Protein AF-A0A7Z9I5J3-F1 (afdb_monomer_lite)

Sequence (283 aa):
FEESPAEKTTTDKDDETIPLIDLFSDNIYVMTPAREIRELPQAATPVDFAYAIHTEVGNRMIGAKTNGNITRLDRSLHSGDTVEILTSPRQEPRKEWLEFVKTRHARNKIKHALHERSREGRRKEGMEKLEREFRNHDLHLNRLIREGRMEHESRQHKNQEFEHILFCIGDGSIRCDEVRRWFVTDSNSASESIALETPKLAKTKRKSRKKNTSLASSGSIILVDGMDNVMTRIARCCSPAKYQAIQGYLTQERVITIHKEKCSFLQKLSPDRFIKVHWERKM

pLDDT: mean 78.09, std 21.51, range [29.67, 96.69]

Structure (mmCIF, N/CA/C/O backbone):
data_AF-A0A7Z9I5J3-F1
#
_entry.id   AF-A0A7Z9I5J3-F1
#
loop_
_atom_site.group_PDB
_atom_site.id
_atom_site.type_symbol
_atom_site.label_atom_id
_atom_site.label_alt_id
_atom_site.label_comp_id
_atom_site.label_asym_id
_atom_site.label_entity_id
_atom_site.label_seq_id
_atom_site.pdbx_PDB_ins_code
_atom_site.Cartn_x
_atom_site.Cartn_y
_atom_site.Cartn_z
_atom_site.occupancy
_atom_site.B_iso_or_equiv
_atom_site.auth_seq_id
_atom_site.auth_comp_id
_atom_site.auth_asym_id
_atom_site.auth_atom_id
_atom_site.pdbx_PDB_model_num
ATOM 1 N N . PHE A 1 1 ? -59.055 33.425 60.577 1.00 40.69 1 PHE A N 1
ATOM 2 C CA . PHE A 1 1 ? -60.143 34.357 60.251 1.00 40.69 1 PHE A CA 1
ATOM 3 C C . PHE A 1 1 ? -59.483 35.651 59.796 1.00 40.69 1 PHE A C 1
ATOM 5 O O . PHE A 1 1 ? -58.722 36.192 60.584 1.00 40.69 1 PHE A O 1
ATOM 12 N N . GLU A 1 2 ? -59.568 36.082 58.539 1.00 37.31 2 GLU A N 1
ATOM 13 C CA . GLU A 1 2 ? -60.296 35.539 57.380 1.00 37.31 2 GLU A CA 1
ATOM 14 C C . GLU A 1 2 ? -59.461 35.660 56.089 1.00 37.31 2 GLU A C 1
ATOM 16 O O . GLU A 1 2 ? -58.627 36.545 55.943 1.00 37.31 2 GLU A O 1
ATOM 21 N N . GLU A 1 3 ? -59.667 34.672 55.220 1.00 37.44 3 GLU A N 1
ATOM 22 C CA . GLU A 1 3 ? -59.806 34.733 53.756 1.00 37.44 3 GLU A CA 1
ATOM 23 C C . GLU A 1 3 ? -59.141 35.873 52.953 1.00 37.44 3 GLU A C 1
ATOM 25 O O . GLU A 1 3 ? -59.518 37.040 53.014 1.00 37.44 3 GLU A O 1
ATOM 30 N N . SER A 1 4 ? -58.230 35.469 52.060 1.00 33.94 4 SER A N 1
ATOM 31 C CA . SER A 1 4 ? -57.743 36.268 50.930 1.00 33.94 4 SER A CA 1
ATOM 32 C C . SER A 1 4 ? -58.572 35.931 49.678 1.00 33.94 4 SER A C 1
ATOM 34 O O . SER A 1 4 ? -58.621 34.752 49.316 1.00 33.94 4 SER A O 1
ATOM 36 N N . PRO A 1 5 ? -59.203 36.902 48.989 1.00 45.47 5 PRO A N 1
ATOM 37 C CA . PRO A 1 5 ? -59.995 36.639 47.790 1.00 45.47 5 PRO A CA 1
ATOM 38 C C . PRO A 1 5 ? -59.120 36.500 46.534 1.00 45.47 5 PRO A C 1
ATOM 40 O O . PRO A 1 5 ? -58.047 37.094 46.429 1.00 45.47 5 PRO A O 1
ATOM 43 N N . ALA A 1 6 ? -59.596 35.713 45.570 1.00 41.47 6 ALA A N 1
ATOM 44 C CA . ALA A 1 6 ? -58.898 35.404 44.325 1.00 41.47 6 ALA A CA 1
ATOM 45 C C . ALA A 1 6 ? -59.404 36.227 43.132 1.00 41.47 6 ALA A C 1
ATOM 47 O O . ALA A 1 6 ? -60.610 36.344 42.960 1.00 41.47 6 ALA A O 1
ATOM 48 N N . GLU A 1 7 ? -58.494 36.641 42.246 1.00 36.25 7 GLU A N 1
ATOM 49 C CA . GLU A 1 7 ? -58.666 36.841 40.793 1.00 36.25 7 GLU A CA 1
ATOM 50 C C . GLU A 1 7 ? -57.251 36.869 40.169 1.00 36.25 7 GLU A C 1
ATOM 52 O O . GLU A 1 7 ? -56.330 37.363 40.807 1.00 36.25 7 GLU A O 1
ATOM 57 N N . LYS A 1 8 ? -56.928 36.424 38.952 1.00 33.19 8 LYS A N 1
ATOM 58 C CA . LYS A 1 8 ? -57.544 35.600 37.899 1.00 33.19 8 LYS A CA 1
ATOM 59 C C . LYS A 1 8 ? -56.442 35.435 36.834 1.00 33.19 8 LYS A C 1
ATOM 61 O O . LYS A 1 8 ? -55.819 36.419 36.461 1.00 33.19 8 LYS A O 1
ATOM 66 N N . THR A 1 9 ? -56.240 34.216 36.340 1.00 36.59 9 THR A N 1
ATOM 67 C CA . THR A 1 9 ? -55.746 33.885 34.982 1.00 36.59 9 THR A CA 1
ATOM 68 C C . THR A 1 9 ? -54.886 34.904 34.204 1.00 36.59 9 THR A C 1
ATOM 70 O O . THR A 1 9 ? -55.430 35.784 33.536 1.00 36.59 9 THR A O 1
ATOM 73 N N . THR A 1 10 ? -53.601 34.588 34.029 1.00 32.94 10 THR A N 1
ATOM 74 C CA . THR A 1 10 ? -53.010 34.527 32.679 1.00 32.94 10 THR A CA 1
ATOM 75 C C . THR A 1 10 ? -52.302 33.190 32.498 1.00 32.94 10 THR A C 1
ATOM 77 O O . THR A 1 10 ? -51.628 32.691 33.395 1.00 32.94 10 THR A O 1
ATOM 80 N N . THR A 1 11 ? -52.524 32.576 31.343 1.00 45.41 11 THR A N 1
ATOM 81 C CA . THR A 1 11 ? -51.790 31.403 30.875 1.00 45.41 11 THR A CA 1
ATOM 82 C C . THR A 1 11 ? -50.380 31.808 30.468 1.00 45.41 11 THR A C 1
ATOM 84 O O . THR A 1 11 ? -50.271 32.601 29.541 1.00 45.41 11 THR A O 1
ATOM 87 N N . ASP A 1 12 ? -49.354 31.179 31.038 1.00 39.16 12 ASP A N 1
ATOM 88 C CA . ASP A 1 12 ? -48.075 30.997 30.345 1.00 39.16 12 ASP A CA 1
ATOM 89 C C . ASP A 1 12 ? -47.749 29.504 30.308 1.00 39.16 12 ASP A C 1
ATOM 91 O O . ASP A 1 12 ? -47.566 28.843 31.331 1.00 39.16 12 ASP A O 1
ATOM 95 N N . LYS A 1 13 ? -47.760 28.964 29.086 1.00 47.78 13 LYS A N 1
ATOM 96 C CA . LYS A 1 13 ? -47.299 27.615 28.753 1.00 47.78 13 LYS A CA 1
ATOM 97 C C . LYS A 1 13 ? -45.882 27.712 28.188 1.00 47.78 13 LYS A C 1
ATOM 99 O O . LYS A 1 13 ? -45.654 27.296 27.059 1.00 47.78 13 LYS A O 1
ATOM 104 N N . ASP A 1 14 ? -44.957 28.216 28.989 1.00 47.19 14 ASP A N 1
ATOM 105 C CA . ASP A 1 14 ? -43.530 28.185 28.670 1.00 47.19 14 ASP A CA 1
ATOM 106 C C . ASP A 1 14 ? -42.797 27.322 29.705 1.00 47.19 14 ASP A C 1
ATOM 108 O O . ASP A 1 14 ? -41.843 27.732 30.364 1.00 47.19 14 ASP A O 1
ATOM 112 N N . ASP A 1 15 ? -43.262 26.072 29.828 1.00 46.66 15 ASP A N 1
ATOM 113 C CA . ASP A 1 15 ? -42.352 24.973 30.146 1.00 46.66 15 ASP A CA 1
ATOM 114 C C . ASP A 1 15 ? -41.436 24.838 28.926 1.00 46.66 15 ASP A C 1
ATOM 116 O O . ASP A 1 15 ? -41.756 24.128 27.968 1.00 46.66 15 ASP A O 1
ATOM 120 N N . GLU A 1 16 ? -40.349 25.620 28.920 1.00 50.72 16 GLU A N 1
ATOM 121 C CA . GLU A 1 16 ? -39.254 25.488 27.966 1.00 50.72 16 GLU A CA 1
ATOM 122 C C . GLU A 1 16 ? -38.629 24.106 28.160 1.00 50.72 16 GLU A C 1
ATOM 124 O O . GLU A 1 16 ? -37.589 23.929 28.799 1.00 50.72 16 GLU A O 1
ATOM 129 N N . THR A 1 17 ? -39.277 23.104 27.563 1.00 53.84 17 THR A N 1
ATOM 130 C CA . THR A 1 17 ? -38.685 21.813 27.270 1.00 53.84 17 THR A CA 1
ATOM 131 C C . THR A 1 17 ? -37.441 22.099 26.453 1.00 53.84 17 THR A C 1
ATOM 133 O O . THR A 1 17 ? -37.533 22.296 25.238 1.00 53.84 17 THR A O 1
ATOM 136 N N . ILE A 1 18 ? -36.294 22.159 27.141 1.00 54.31 18 ILE A N 1
ATOM 137 C CA . ILE A 1 18 ? -34.964 22.244 26.545 1.00 54.31 18 ILE A CA 1
ATOM 138 C C . ILE A 1 18 ? -34.982 21.217 25.420 1.00 54.31 18 ILE A C 1
ATOM 140 O O . ILE A 1 18 ? -35.124 20.024 25.722 1.00 54.31 18 ILE A O 1
ATOM 144 N N . PRO A 1 19 ? -34.939 21.638 24.141 1.00 48.97 19 PRO A N 1
ATOM 145 C CA . PRO A 1 19 ? -35.090 20.694 23.058 1.00 48.97 19 PRO A CA 1
ATOM 146 C C . PRO A 1 19 ? -33.946 19.709 23.210 1.00 48.97 19 PRO A C 1
ATOM 148 O O . PRO A 1 19 ? -32.783 20.119 23.222 1.00 48.97 19 PRO A O 1
ATOM 151 N N . LEU A 1 20 ? -34.285 18.428 23.407 1.00 52.78 20 LEU A N 1
ATOM 152 C CA . LEU A 1 20 ? -33.295 17.367 23.480 1.00 52.78 20 LEU A CA 1
ATOM 153 C C . LEU A 1 20 ? -32.425 17.514 22.237 1.00 52.78 20 LEU A C 1
ATOM 155 O O . LEU A 1 20 ? -32.878 17.266 21.119 1.00 52.78 20 LEU A O 1
ATOM 159 N N . ILE A 1 21 ? -31.175 17.925 22.445 1.00 51.72 21 ILE A N 1
ATOM 160 C CA . ILE A 1 21 ? -30.132 17.921 21.426 1.00 51.72 21 ILE A CA 1
ATOM 161 C C . ILE A 1 21 ? -29.685 16.460 21.275 1.00 51.72 21 ILE A C 1
ATOM 163 O O . ILE A 1 21 ? -28.548 16.073 21.511 1.00 51.72 21 ILE A O 1
ATOM 167 N N . ASP A 1 22 ? -30.639 15.637 20.837 1.00 48.09 22 ASP A N 1
ATOM 168 C CA . ASP A 1 22 ? -30.424 14.362 20.165 1.00 48.09 22 ASP A CA 1
ATOM 169 C C . ASP A 1 22 ? -30.127 14.647 18.681 1.00 48.09 22 ASP A C 1
ATOM 171 O O . ASP A 1 22 ? -30.737 14.128 17.750 1.00 48.09 22 ASP A O 1
ATOM 175 N N . LEU A 1 23 ? -29.194 15.580 18.463 1.00 45.81 23 LEU A N 1
ATOM 176 C CA . LEU A 1 23 ? -28.618 15.893 17.162 1.00 45.81 23 LEU A CA 1
ATOM 177 C C . LEU A 1 23 ? -27.383 15.014 16.971 1.00 45.81 23 LEU A C 1
ATOM 179 O O . LEU A 1 23 ? -26.259 15.507 16.911 1.00 45.81 23 LEU A O 1
ATOM 183 N N . PHE A 1 24 ? -27.636 13.706 16.889 1.00 53.69 24 PHE A N 1
ATOM 184 C CA . PHE A 1 24 ? -26.740 12.695 16.328 1.00 53.69 24 PHE A CA 1
ATOM 185 C C . PHE A 1 24 ? -25.283 12.790 16.802 1.00 53.69 24 PHE A C 1
ATOM 187 O O . PHE A 1 24 ? -24.378 13.152 16.045 1.00 53.69 24 PHE A O 1
ATOM 194 N N . SER A 1 25 ? -25.021 12.361 18.040 1.00 56.22 25 SER A N 1
ATOM 195 C CA . SER A 1 25 ? -23.677 11.913 18.420 1.00 56.22 25 SER A CA 1
ATOM 196 C C . SER A 1 25 ? -23.373 10.558 17.760 1.00 56.22 25 SER A C 1
ATOM 198 O O . SER A 1 25 ? -23.216 9.528 18.411 1.00 56.22 25 SER A O 1
ATOM 200 N N . ASP A 1 26 ? -23.221 10.577 16.431 1.00 79.25 26 ASP A N 1
ATOM 201 C CA . ASP A 1 26 ? -22.814 9.449 15.574 1.00 79.25 26 ASP A CA 1
ATOM 202 C C . ASP A 1 26 ? -21.372 8.967 15.854 1.00 79.25 26 ASP A C 1
ATOM 204 O O . ASP A 1 26 ? -20.796 8.212 15.069 1.00 79.25 26 ASP A O 1
ATOM 208 N N . ASN A 1 27 ? -20.774 9.384 16.972 1.00 89.75 27 ASN A N 1
ATOM 209 C CA . ASN A 1 27 ? -19.419 9.072 17.390 1.00 89.75 27 ASN A CA 1
ATOM 210 C C . ASN A 1 27 ? -19.408 8.339 18.740 1.00 89.75 27 ASN A C 1
ATOM 212 O O . ASN A 1 27 ? -20.133 8.670 19.676 1.00 89.75 27 ASN A O 1
ATOM 216 N N . ILE A 1 28 ? -18.527 7.350 18.848 1.00 93.44 28 ILE A N 1
ATOM 217 C CA . ILE A 1 28 ? -18.197 6.623 20.071 1.00 93.44 28 ILE A CA 1
ATOM 218 C C . ILE A 1 28 ? -16.844 7.097 20.611 1.00 93.44 28 ILE A C 1
ATOM 220 O O . ILE A 1 28 ? -15.915 7.379 19.849 1.00 93.44 28 ILE A O 1
ATOM 224 N N . TYR A 1 29 ? -16.715 7.129 21.935 1.00 94.25 29 TYR A N 1
ATOM 225 C CA . TYR A 1 29 ? -15.480 7.493 22.625 1.00 94.25 29 TYR A CA 1
ATOM 226 C C . TYR A 1 29 ? -14.832 6.233 23.199 1.00 94.25 29 TYR A C 1
ATOM 228 O O . TYR A 1 29 ? -15.369 5.610 24.112 1.00 94.25 29 TYR A O 1
ATOM 236 N N . VAL A 1 30 ? -13.687 5.838 22.645 1.00 95.31 30 VAL A N 1
ATOM 237 C CA . VAL A 1 30 ? -12.978 4.594 22.985 1.00 95.31 30 VAL A CA 1
ATOM 238 C C . VAL A 1 30 ? -11.661 4.938 23.675 1.00 95.31 30 VAL A C 1
ATOM 240 O O . VAL A 1 30 ? -10.943 5.833 23.227 1.00 95.31 30 VAL A O 1
ATOM 243 N N . MET A 1 31 ? -11.318 4.238 24.755 1.00 95.44 31 MET A N 1
ATOM 244 C CA . MET A 1 31 ? -10.103 4.507 25.529 1.00 95.44 31 MET A CA 1
ATOM 245 C C . MET A 1 31 ? -8.941 3.586 25.151 1.00 95.44 31 MET A C 1
ATOM 247 O O . MET A 1 31 ? -9.118 2.388 24.925 1.00 95.44 31 MET A O 1
ATOM 251 N N . THR A 1 32 ? -7.722 4.123 25.154 1.00 95.19 32 THR A N 1
ATOM 252 C CA . THR A 1 32 ? -6.488 3.325 25.156 1.00 95.19 32 THR A CA 1
ATOM 253 C C . THR A 1 32 ? -6.164 2.827 26.577 1.00 95.19 32 THR A C 1
ATOM 255 O O . THR A 1 32 ? -6.636 3.409 27.558 1.00 95.19 32 THR A O 1
ATOM 258 N N . PRO A 1 33 ? -5.287 1.816 26.748 1.00 92.06 33 PRO A N 1
ATOM 259 C CA . PRO A 1 33 ? -4.811 1.401 28.073 1.00 92.06 33 PRO A CA 1
ATOM 260 C C . PRO A 1 33 ? -4.057 2.514 28.825 1.00 92.06 33 PRO A C 1
ATOM 262 O O . PRO A 1 33 ? -3.996 2.500 30.051 1.00 92.06 33 PRO A O 1
ATOM 265 N N . ALA A 1 34 ? -3.526 3.504 28.096 1.00 92.19 34 ALA A N 1
ATOM 266 C CA . ALA A 1 34 ? -2.890 4.704 28.641 1.00 92.19 34 ALA A CA 1
ATOM 267 C C . ALA A 1 34 ? -3.894 5.800 29.066 1.00 92.19 34 ALA A C 1
ATOM 269 O O . ALA A 1 34 ? -3.474 6.887 29.453 1.00 92.19 34 ALA A O 1
ATOM 270 N N . ARG A 1 35 ? -5.209 5.521 29.012 1.00 90.94 35 ARG A N 1
ATOM 271 C CA . ARG A 1 35 ? -6.319 6.451 29.306 1.00 90.94 35 ARG A CA 1
ATOM 272 C C . ARG A 1 35 ? -6.436 7.645 28.347 1.00 90.94 35 ARG A C 1
ATOM 274 O O . ARG A 1 35 ? -7.100 8.625 28.671 1.00 90.94 35 ARG A O 1
ATOM 281 N N . GLU A 1 36 ? -5.863 7.557 27.147 1.00 93.50 36 GLU A N 1
ATOM 282 C CA . GLU A 1 36 ? -6.211 8.491 26.069 1.00 93.50 36 GLU A CA 1
ATOM 283 C C . GLU A 1 36 ? -7.586 8.133 25.500 1.00 93.50 36 GLU A C 1
ATOM 285 O O . GLU A 1 36 ? -7.825 6.975 25.150 1.00 93.50 36 GLU A O 1
ATOM 290 N N . ILE A 1 37 ? -8.462 9.123 25.344 1.00 94.12 37 ILE A N 1
ATOM 291 C CA . ILE A 1 37 ? -9.753 8.966 24.668 1.00 94.12 37 ILE A CA 1
ATOM 292 C C . ILE A 1 37 ? -9.562 9.229 23.169 1.00 94.12 37 ILE A C 1
ATOM 294 O O . ILE A 1 37 ? -8.912 10.199 22.775 1.00 94.12 37 ILE A O 1
ATOM 298 N N . ARG A 1 38 ? -10.140 8.374 22.323 1.00 93.38 38 ARG A N 1
ATOM 299 C CA . ARG A 1 38 ? -10.201 8.544 20.868 1.00 93.38 38 ARG A CA 1
ATOM 300 C C . ARG A 1 38 ? -11.651 8.527 20.407 1.00 93.38 38 ARG A C 1
ATOM 302 O O . ARG A 1 38 ? -12.407 7.618 20.739 1.00 93.38 38 ARG A O 1
ATOM 309 N N . GLU A 1 39 ? -12.008 9.534 19.624 1.00 94.25 39 GLU A N 1
ATOM 310 C CA . GLU A 1 39 ? -13.293 9.623 18.943 1.00 94.25 39 GLU A CA 1
ATOM 311 C C . GLU A 1 39 ? -13.257 8.803 17.645 1.00 94.25 39 GLU A C 1
ATOM 313 O O . GLU A 1 39 ? -12.302 8.880 16.866 1.00 94.25 39 GLU A O 1
ATOM 318 N N . LEU A 1 40 ? -14.292 7.998 17.422 1.00 93.56 40 LEU A N 1
ATOM 319 C CA . LEU A 1 40 ? -14.498 7.189 16.221 1.00 93.56 40 LEU A CA 1
ATOM 320 C C . LEU A 1 40 ? -15.971 7.256 15.814 1.00 93.56 40 LEU A C 1
ATOM 322 O O . LEU A 1 40 ? -16.811 7.405 16.692 1.00 93.56 40 LEU A O 1
ATOM 326 N N . PRO A 1 41 ? -16.327 7.068 14.532 1.00 92.69 41 PRO A N 1
ATOM 327 C CA . PRO A 1 41 ? -17.728 6.952 14.149 1.00 92.69 41 PRO A CA 1
ATOM 328 C C . PRO A 1 41 ? -18.367 5.687 14.739 1.00 92.69 41 PRO A C 1
ATOM 330 O O . PRO A 1 41 ? -17.696 4.682 14.999 1.00 92.69 41 PRO A O 1
ATOM 333 N N . GLN A 1 42 ? -19.685 5.715 14.895 1.00 90.25 42 GLN A N 1
ATOM 334 C CA . GLN A 1 42 ? -20.488 4.595 15.360 1.00 90.25 42 GLN A CA 1
ATOM 335 C C . GLN A 1 42 ? -20.250 3.345 14.493 1.00 90.25 42 GLN A C 1
ATOM 337 O O . GLN A 1 42 ? -19.934 3.413 13.301 1.00 90.25 42 GLN A O 1
ATOM 342 N N . ALA A 1 43 ? -20.358 2.175 15.124 1.00 90.56 43 ALA A N 1
ATOM 343 C CA . ALA A 1 43 ? -20.046 0.866 14.550 1.00 90.56 43 ALA A CA 1
ATOM 344 C C . ALA A 1 43 ? -18.577 0.637 14.117 1.00 90.56 43 ALA A C 1
ATOM 346 O O . ALA A 1 43 ? -18.287 -0.430 13.564 1.00 90.56 43 ALA A O 1
ATOM 347 N N . ALA A 1 44 ? -17.644 1.562 14.393 1.00 94.44 44 ALA A N 1
ATOM 348 C CA . ALA A 1 44 ? -16.213 1.362 14.155 1.00 94.44 44 ALA A CA 1
ATOM 349 C C . ALA A 1 44 ? -15.663 0.101 14.847 1.00 94.44 44 ALA A C 1
ATOM 351 O O . ALA A 1 44 ? -16.131 -0.323 15.903 1.00 94.44 44 ALA A O 1
ATOM 352 N N . THR A 1 45 ? -14.654 -0.503 14.224 1.00 96.19 45 THR A N 1
ATOM 353 C CA . THR A 1 45 ? -14.061 -1.785 14.635 1.00 96.19 45 THR A CA 1
ATOM 354 C C . THR A 1 45 ? -12.721 -1.599 15.365 1.00 96.19 45 THR A C 1
ATOM 356 O O . THR A 1 45 ? -12.101 -0.538 15.248 1.00 96.19 45 THR A O 1
ATOM 359 N N . PRO A 1 46 ? -12.185 -2.623 16.061 1.00 96.38 46 PRO A N 1
ATOM 360 C CA . PRO A 1 46 ? -10.820 -2.598 16.589 1.00 96.38 46 PRO A CA 1
ATOM 361 C C . PRO A 1 46 ? -9.749 -2.244 15.548 1.00 96.38 46 PRO A C 1
ATOM 363 O O . PRO A 1 46 ? -8.739 -1.632 15.893 1.00 96.38 46 PRO A O 1
ATOM 366 N N . VAL A 1 47 ? -9.968 -2.588 14.271 1.00 96.56 47 VAL A N 1
ATOM 367 C CA . VAL A 1 47 ? -9.064 -2.209 13.173 1.00 96.56 47 VAL A CA 1
ATOM 368 C C . VAL A 1 47 ? -9.146 -0.709 12.884 1.00 96.56 47 VAL A C 1
ATOM 370 O O . VAL A 1 47 ? -8.112 -0.063 12.724 1.00 96.56 47 VAL A O 1
ATOM 3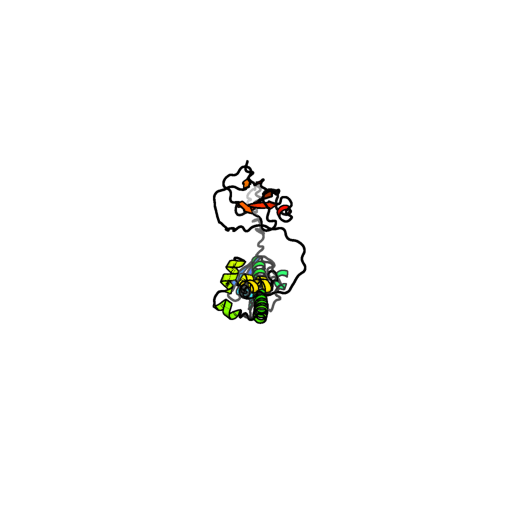73 N N . ASP A 1 48 ? -10.347 -0.125 12.882 1.00 96.12 48 ASP A N 1
ATOM 374 C CA . ASP A 1 48 ? -10.521 1.328 12.762 1.00 96.12 48 ASP A CA 1
ATOM 375 C C . ASP A 1 48 ? -9.795 2.079 13.893 1.00 96.12 48 ASP A C 1
ATOM 377 O O . ASP A 1 48 ? -9.062 3.031 13.623 1.00 96.12 48 ASP A O 1
ATOM 381 N N . PHE A 1 49 ? -9.918 1.603 15.138 1.00 96.12 49 PHE A N 1
ATOM 382 C CA . PHE A 1 49 ? -9.214 2.157 16.302 1.00 96.12 49 PHE A CA 1
ATOM 383 C C . PHE A 1 49 ? -7.686 2.047 16.179 1.00 96.12 49 PHE A C 1
ATOM 385 O O . PHE A 1 49 ? -6.977 3.030 16.397 1.00 96.12 49 PHE A O 1
ATOM 392 N N . ALA A 1 50 ? -7.161 0.894 15.752 1.00 96.69 50 ALA A N 1
ATOM 393 C CA . ALA A 1 50 ? -5.723 0.706 15.553 1.00 96.69 50 ALA A CA 1
ATOM 394 C C . ALA A 1 50 ? -5.138 1.690 14.520 1.00 96.69 50 ALA A C 1
ATOM 396 O O . ALA A 1 50 ? -4.080 2.278 14.757 1.00 96.69 50 ALA A O 1
ATOM 397 N N . TYR A 1 51 ? -5.843 1.923 13.405 1.00 96.12 51 TYR A N 1
ATOM 398 C CA . TYR A 1 51 ? -5.443 2.913 12.397 1.00 96.12 51 TYR A CA 1
ATOM 399 C C . TYR A 1 51 ? -5.646 4.370 12.840 1.00 96.12 51 TYR A C 1
ATOM 401 O O . TYR A 1 51 ? -4.927 5.237 12.340 1.00 96.12 51 TYR A O 1
ATOM 409 N N . ALA A 1 52 ? -6.576 4.645 13.762 1.00 94.88 52 ALA A N 1
ATOM 410 C CA . ALA A 1 52 ? -6.772 5.968 14.359 1.00 94.88 52 ALA A CA 1
ATOM 411 C C . ALA A 1 52 ? -5.685 6.336 15.388 1.00 94.88 52 ALA A C 1
ATOM 413 O O . ALA A 1 52 ? -5.380 7.517 15.545 1.00 94.88 52 ALA A O 1
ATOM 414 N N . ILE A 1 53 ? -5.069 5.345 16.047 1.00 94.44 53 ILE A N 1
ATOM 415 C CA . ILE A 1 53 ? -3.852 5.548 16.851 1.00 94.44 53 ILE A CA 1
ATOM 416 C C . ILE A 1 53 ? -2.666 5.829 15.923 1.00 94.44 53 ILE A C 1
ATOM 418 O O . ILE A 1 53 ? -2.070 6.903 15.983 1.00 94.44 53 ILE A O 1
ATOM 422 N N . HIS A 1 54 ? -2.301 4.867 15.066 1.00 94.88 54 HIS A N 1
ATOM 423 C CA . HIS A 1 54 ? -1.190 5.034 14.130 1.00 94.88 54 HIS A CA 1
ATOM 424 C C . HIS A 1 54 ? -1.260 4.043 12.961 1.00 94.88 54 HIS A C 1
ATOM 426 O O . HIS A 1 54 ? -1.615 2.877 13.127 1.00 94.88 54 HIS A O 1
ATOM 432 N N . THR A 1 55 ? -0.820 4.465 11.769 1.00 95.38 55 THR A N 1
ATOM 433 C CA . THR A 1 55 ? -0.803 3.590 10.577 1.00 95.38 55 THR A CA 1
ATOM 434 C C . THR A 1 55 ? 0.059 2.335 10.787 1.00 95.38 55 THR A C 1
ATOM 436 O O . THR A 1 55 ? -0.310 1.260 10.322 1.00 95.38 55 THR A O 1
ATOM 439 N N . GLU A 1 56 ? 1.180 2.437 11.507 1.00 94.56 56 GLU A N 1
ATOM 440 C CA . GLU A 1 56 ? 2.059 1.290 11.790 1.00 94.56 56 GLU A CA 1
ATOM 441 C C . GLU A 1 56 ? 1.437 0.296 12.784 1.00 94.56 56 GLU A C 1
ATOM 443 O O . GLU A 1 56 ? 1.593 -0.911 12.610 1.00 94.56 56 GLU A O 1
ATOM 448 N N . VAL A 1 57 ? 0.679 0.790 13.773 1.00 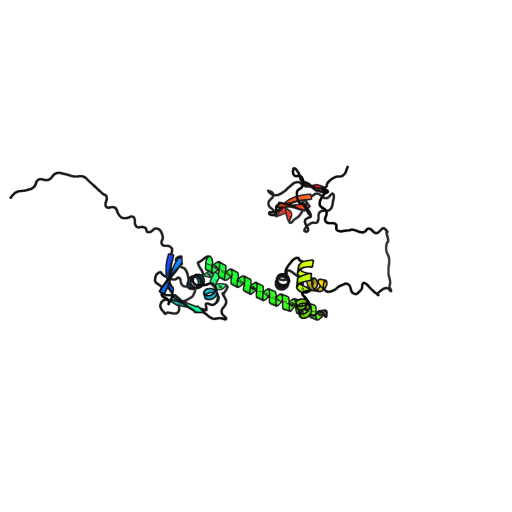95.62 57 VAL A N 1
ATOM 449 C CA . VAL A 1 57 ? -0.058 -0.044 14.741 1.00 95.62 57 VAL A CA 1
ATOM 450 C C . VAL A 1 57 ? -1.156 -0.827 14.024 1.00 95.62 57 VAL A C 1
ATOM 452 O O . VAL A 1 57 ? -1.225 -2.044 14.179 1.00 95.62 57 VAL A O 1
ATOM 455 N N . GLY A 1 58 ? -1.944 -0.159 13.171 1.00 95.56 58 GLY A N 1
ATOM 456 C CA . GLY A 1 58 ? -2.933 -0.813 12.310 1.00 95.56 58 GLY A CA 1
ATOM 457 C C . GLY A 1 58 ? -2.313 -1.860 11.379 1.00 95.56 58 GLY A C 1
ATOM 458 O O . GLY A 1 58 ? -2.753 -3.005 11.366 1.00 95.56 58 GLY A O 1
ATOM 459 N N . ASN A 1 59 ? -1.238 -1.516 10.658 1.00 95.62 59 ASN A N 1
ATOM 460 C CA . ASN A 1 59 ? -0.565 -2.448 9.743 1.00 95.62 59 ASN A CA 1
ATOM 461 C C . ASN A 1 59 ? -0.030 -3.709 10.447 1.00 95.62 59 ASN A C 1
ATOM 463 O O . ASN A 1 59 ? -0.074 -4.788 9.861 1.00 95.62 59 ASN A O 1
ATOM 467 N N . ARG A 1 60 ? 0.464 -3.576 11.686 1.00 96.25 60 ARG A N 1
ATOM 468 C CA . ARG A 1 60 ? 1.060 -4.671 12.468 1.00 96.25 60 ARG A CA 1
ATOM 469 C C . ARG A 1 60 ? 0.082 -5.411 13.383 1.00 96.25 60 ARG A C 1
ATOM 471 O O . ARG A 1 60 ? 0.524 -6.298 14.116 1.00 96.25 60 ARG A O 1
ATOM 478 N N . MET A 1 61 ? -1.211 -5.079 13.403 1.00 96.12 61 MET A N 1
ATOM 479 C CA . MET A 1 61 ? -2.133 -5.707 14.356 1.00 96.12 61 MET A CA 1
ATOM 480 C C . MET A 1 61 ? -2.451 -7.167 13.999 1.00 96.12 61 MET A C 1
ATOM 482 O O . MET A 1 61 ? -2.801 -7.494 12.863 1.00 96.12 61 MET A O 1
ATOM 486 N N . ILE A 1 62 ? -2.355 -8.048 14.994 1.00 95.94 62 ILE A N 1
ATOM 487 C CA . ILE A 1 62 ? -2.826 -9.440 14.928 1.00 95.94 62 ILE A CA 1
ATOM 488 C C . ILE A 1 62 ? -4.229 -9.554 15.534 1.00 95.94 62 ILE A C 1
ATOM 490 O O . ILE A 1 62 ? -5.059 -10.309 15.034 1.00 95.94 62 ILE A O 1
ATOM 494 N N . GLY A 1 63 ? -4.492 -8.822 16.616 1.00 95.19 63 GLY A N 1
ATOM 495 C CA . GLY A 1 63 ? -5.705 -8.966 17.416 1.00 95.19 63 GLY A CA 1
ATOM 496 C C . GLY A 1 63 ? -5.974 -7.742 18.282 1.00 95.19 63 GLY A C 1
ATOM 497 O O . GLY A 1 63 ? -5.186 -6.796 18.309 1.00 95.19 63 GLY A O 1
ATOM 498 N N . ALA A 1 64 ? -7.078 -7.782 19.019 1.00 96.56 64 ALA A N 1
ATOM 499 C CA . ALA A 1 64 ? -7.432 -6.766 19.997 1.00 96.56 64 ALA A CA 1
ATOM 500 C C . ALA A 1 64 ? -8.035 -7.409 21.251 1.00 96.56 64 ALA A C 1
ATOM 502 O O . ALA A 1 64 ? -8.652 -8.477 21.179 1.00 96.56 64 ALA A O 1
ATOM 503 N N . LYS A 1 65 ? -7.884 -6.739 22.393 1.00 96.25 65 LYS A N 1
ATOM 504 C CA . LYS A 1 65 ? -8.675 -7.001 23.595 1.00 96.25 65 LYS A CA 1
ATOM 505 C C . LYS A 1 65 ? -9.554 -5.793 23.885 1.00 96.25 65 LYS A C 1
ATOM 507 O O . LYS A 1 65 ? -9.090 -4.662 23.781 1.00 96.25 65 LYS A O 1
ATOM 512 N N . THR A 1 66 ? -10.789 -6.037 24.297 1.00 96.12 66 THR A N 1
ATOM 513 C CA . THR A 1 66 ? -11.731 -5.012 24.749 1.00 96.12 66 THR A CA 1
ATOM 514 C C . THR A 1 66 ? -12.080 -5.313 26.200 1.00 96.12 66 THR A C 1
ATOM 516 O O . THR A 1 66 ? -12.476 -6.433 26.524 1.00 96.12 66 THR A O 1
ATOM 519 N N . ASN A 1 67 ? -11.870 -4.342 27.090 1.00 94.19 67 ASN A N 1
ATOM 520 C CA . ASN A 1 67 ? -12.069 -4.468 28.540 1.00 94.19 67 ASN A CA 1
ATOM 521 C C . ASN A 1 67 ? -11.351 -5.708 29.126 1.00 94.19 67 ASN A C 1
ATOM 523 O O . ASN A 1 67 ? -11.912 -6.463 29.915 1.00 94.19 67 ASN A O 1
ATOM 527 N N . GLY A 1 68 ? -10.115 -5.954 28.669 1.00 92.19 68 GLY A N 1
ATOM 528 C CA . GLY A 1 68 ? -9.274 -7.098 29.054 1.00 92.19 68 GLY A CA 1
ATOM 529 C C . GLY A 1 68 ? -9.531 -8.406 28.288 1.00 92.19 68 GLY A C 1
ATOM 530 O O . GLY A 1 68 ? -8.651 -9.266 28.254 1.00 92.19 68 GLY A O 1
ATOM 531 N N . ASN A 1 69 ? -10.673 -8.552 27.609 1.00 94.75 69 ASN A N 1
ATOM 532 C CA . ASN A 1 69 ? -11.074 -9.794 26.939 1.00 94.75 69 ASN A CA 1
ATOM 533 C C . ASN A 1 69 ? -10.734 -9.793 25.443 1.00 94.75 69 ASN A C 1
ATOM 535 O O . ASN A 1 69 ? -11.025 -8.829 24.732 1.00 94.75 69 ASN A O 1
ATOM 539 N N . ILE A 1 70 ? -10.159 -10.891 24.934 1.00 94.88 70 ILE A N 1
ATOM 540 C CA . ILE A 1 70 ? -9.852 -11.046 23.500 1.00 94.88 70 ILE A CA 1
ATOM 541 C C . ILE A 1 70 ? -11.142 -10.899 22.687 1.00 94.88 70 ILE A C 1
ATOM 543 O O . ILE A 1 70 ? -12.126 -11.595 22.927 1.00 94.88 70 ILE A O 1
ATOM 547 N N . THR A 1 71 ? -11.125 -9.986 21.718 1.00 93.94 71 THR A N 1
ATOM 548 C CA . THR A 1 71 ? -12.295 -9.607 20.924 1.00 93.94 71 THR A CA 1
ATOM 549 C C . THR A 1 71 ? -12.011 -9.804 19.436 1.00 93.94 71 THR A C 1
ATOM 551 O O . THR A 1 71 ? -10.886 -9.618 18.967 1.00 93.94 71 THR A O 1
ATOM 554 N N . ARG A 1 72 ? -13.033 -10.217 18.677 1.00 95.06 72 ARG A N 1
ATOM 555 C CA . ARG A 1 72 ? -12.922 -10.396 17.223 1.00 95.06 72 ARG A CA 1
ATOM 556 C C . ARG A 1 72 ? -12.722 -9.047 16.524 1.00 95.06 72 ARG A C 1
ATOM 558 O O . ARG A 1 72 ? -13.324 -8.051 16.914 1.00 95.06 72 ARG A O 1
ATOM 565 N N . LEU A 1 73 ? -11.926 -9.034 15.455 1.00 94.06 73 LEU A N 1
ATOM 566 C CA . LEU A 1 73 ? -11.597 -7.818 14.696 1.00 94.06 73 LEU A CA 1
ATOM 567 C C . LEU A 1 73 ? -12.793 -7.192 13.957 1.00 94.06 73 LEU A C 1
ATOM 569 O O . LEU A 1 73 ? -12.742 -6.011 13.633 1.00 94.06 73 LEU A O 1
ATOM 573 N N . ASP A 1 74 ? -13.844 -7.972 13.703 1.00 93.88 74 ASP A N 1
ATOM 574 C CA . ASP A 1 74 ? -15.069 -7.571 13.004 1.00 93.88 74 ASP A CA 1
ATOM 575 C C . ASP A 1 74 ? -16.163 -7.007 13.928 1.00 93.88 74 ASP A C 1
ATOM 577 O O . ASP A 1 74 ? -17.113 -6.391 13.444 1.00 93.88 74 ASP A O 1
ATOM 581 N N . ARG A 1 75 ? -16.042 -7.188 15.251 1.00 94.19 75 ARG A N 1
ATOM 582 C CA . ARG A 1 75 ? -17.016 -6.688 16.232 1.00 94.19 75 ARG A CA 1
ATOM 583 C C . ARG A 1 75 ? -16.927 -5.164 16.338 1.00 94.19 75 ARG A C 1
ATOM 585 O O . ARG A 1 75 ? -15.841 -4.620 16.506 1.00 94.19 75 ARG A O 1
ATOM 592 N N . SER A 1 76 ? -18.068 -4.481 16.316 1.00 94.38 76 SER A N 1
ATOM 593 C CA . SER A 1 76 ? -18.131 -3.044 16.596 1.00 94.38 76 SER A CA 1
ATOM 594 C C . SER A 1 76 ? -17.819 -2.715 18.062 1.00 94.38 76 SER A C 1
ATOM 596 O O . SER A 1 76 ? -18.178 -3.459 18.979 1.00 94.38 76 SER A O 1
ATOM 598 N N . LEU A 1 77 ? -17.147 -1.584 18.261 1.00 94.50 77 LEU A N 1
ATOM 599 C CA . LEU A 1 77 ? -16.822 -0.994 19.557 1.00 94.50 77 LEU A CA 1
ATOM 600 C C . LEU A 1 77 ? -17.987 -0.145 20.085 1.00 94.50 77 LEU A C 1
ATOM 602 O O . LEU A 1 77 ? -18.800 0.353 19.305 1.00 94.50 77 LEU A O 1
ATOM 606 N N . HIS A 1 78 ? -18.042 0.037 21.404 1.00 93.56 78 HIS A N 1
ATOM 607 C CA . HIS A 1 78 ? -19.037 0.867 22.086 1.00 93.56 78 HIS A CA 1
ATOM 608 C C . HIS A 1 78 ? -18.353 2.035 22.806 1.00 93.56 78 HIS A C 1
ATOM 610 O O . HIS A 1 78 ? -17.153 2.002 23.086 1.00 93.56 78 HIS A O 1
ATOM 616 N N . SER A 1 79 ? -19.117 3.083 23.112 1.00 93.94 79 SER A N 1
ATOM 617 C CA . SER A 1 79 ? -18.605 4.212 23.893 1.00 93.94 79 SER A CA 1
ATOM 618 C C . SER A 1 79 ? -18.250 3.752 25.315 1.00 93.94 79 SER A C 1
ATOM 620 O O . SER A 1 79 ? -19.025 3.031 25.941 1.00 93.94 79 SER A O 1
ATOM 622 N N . GLY A 1 80 ? -17.075 4.139 25.811 1.00 91.81 80 GLY A N 1
ATOM 623 C CA . GLY A 1 80 ? -16.518 3.704 27.097 1.00 91.81 80 GLY A CA 1
ATOM 624 C C . GLY A 1 80 ? -15.668 2.424 27.052 1.00 91.81 80 GLY A C 1
ATOM 625 O O . GLY A 1 80 ? -14.999 2.121 28.040 1.00 91.81 80 GLY A O 1
ATOM 626 N N . ASP A 1 81 ? -15.629 1.693 25.929 1.00 94.81 81 ASP A N 1
ATOM 627 C CA . ASP A 1 81 ? -14.762 0.514 25.787 1.00 94.81 81 ASP A CA 1
ATOM 628 C C . ASP A 1 81 ? -13.273 0.902 25.906 1.00 94.81 81 ASP A C 1
ATOM 630 O O . ASP A 1 81 ? -12.799 1.841 25.264 1.00 94.81 81 ASP A O 1
ATOM 634 N N . THR A 1 82 ? -12.503 0.136 26.684 1.00 96.19 82 THR A N 1
ATOM 635 C CA . THR A 1 82 ? -11.034 0.218 26.718 1.00 96.19 82 THR A CA 1
ATOM 636 C C . THR A 1 82 ? -10.446 -0.831 25.780 1.00 96.19 82 THR A C 1
ATOM 638 O O . THR A 1 82 ? -10.647 -2.029 25.990 1.00 96.19 82 THR A O 1
ATOM 641 N N . VAL A 1 83 ? -9.711 -0.404 24.752 1.00 96.56 83 VAL A N 1
ATOM 642 C CA . VAL A 1 83 ? -9.215 -1.280 23.679 1.00 96.56 83 VAL A CA 1
ATOM 643 C C . VAL A 1 83 ? -7.688 -1.350 23.673 1.00 96.56 83 VAL A C 1
ATOM 645 O O . VAL A 1 83 ? -6.993 -0.359 23.468 1.00 96.56 83 VAL A O 1
ATOM 648 N N . GLU A 1 84 ? -7.157 -2.558 23.853 1.00 95.94 84 GLU A N 1
ATOM 649 C CA . GLU A 1 84 ? -5.735 -2.896 23.751 1.00 95.94 84 GLU A CA 1
ATOM 650 C C . GLU A 1 84 ? -5.470 -3.565 22.393 1.00 95.94 84 GLU A C 1
ATOM 652 O O . GLU A 1 84 ? -6.111 -4.561 22.052 1.00 95.94 84 GLU A O 1
ATOM 657 N N . ILE A 1 85 ? -4.518 -3.048 21.610 1.00 96.69 85 ILE A N 1
ATOM 658 C CA . ILE A 1 85 ? -4.167 -3.607 20.295 1.00 96.69 85 ILE A CA 1
ATOM 659 C C . ILE A 1 85 ? -2.924 -4.495 20.400 1.00 96.69 85 ILE A C 1
ATOM 661 O O . ILE A 1 85 ? -1.855 -4.047 20.811 1.00 96.69 85 ILE A O 1
ATOM 665 N N . LEU A 1 86 ? -3.053 -5.751 19.968 1.00 95.62 86 LEU A N 1
ATOM 666 C CA . LEU A 1 86 ? -1.966 -6.727 19.935 1.00 95.62 86 LEU A CA 1
ATOM 667 C C . LEU A 1 86 ? -1.257 -6.649 18.579 1.00 95.62 86 LEU A C 1
ATOM 669 O O . LEU A 1 86 ? -1.871 -6.916 17.543 1.00 95.62 86 LEU A O 1
ATOM 673 N N . THR A 1 87 ? 0.032 -6.302 18.575 1.00 96.44 87 THR A N 1
ATOM 674 C CA . THR A 1 87 ? 0.829 -6.098 17.350 1.00 96.44 87 THR A CA 1
ATOM 675 C C . THR A 1 87 ? 1.986 -7.093 17.212 1.00 96.44 87 THR A C 1
ATOM 677 O O . THR A 1 87 ? 2.405 -7.723 18.181 1.00 96.44 87 THR A O 1
ATOM 680 N N . SER A 1 88 ? 2.508 -7.249 15.992 1.00 96.44 88 SER A N 1
ATOM 681 C CA . SER A 1 88 ? 3.700 -8.052 15.694 1.00 96.44 88 SER A CA 1
ATOM 682 C C . SER A 1 88 ? 4.519 -7.442 14.554 1.00 96.44 88 SER A C 1
ATOM 684 O O . SER A 1 88 ? 3.938 -6.981 13.571 1.00 96.44 88 SER A O 1
ATOM 686 N N . PRO A 1 89 ? 5.864 -7.480 14.610 1.00 92.56 89 PRO A N 1
ATOM 687 C CA . PRO A 1 89 ? 6.721 -6.903 13.573 1.00 92.56 89 PRO A CA 1
ATOM 688 C C . PRO A 1 89 ? 6.599 -7.584 12.201 1.00 92.56 89 PRO A C 1
ATOM 690 O O . PRO A 1 89 ? 6.940 -6.964 11.200 1.00 92.56 89 PRO A O 1
ATOM 693 N N . ARG A 1 90 ? 6.128 -8.840 12.144 1.00 90.75 90 ARG A N 1
ATOM 694 C CA . ARG A 1 90 ? 5.966 -9.616 10.895 1.00 90.75 90 ARG A CA 1
ATOM 695 C C . ARG A 1 90 ? 4.556 -9.564 10.305 1.00 90.75 90 ARG A C 1
ATOM 697 O O . ARG A 1 90 ? 4.311 -10.184 9.275 1.00 90.75 90 ARG A O 1
ATOM 704 N N . GLN A 1 91 ? 3.620 -8.926 10.996 1.00 93.31 91 GLN A N 1
ATOM 705 C CA . GLN A 1 91 ? 2.226 -8.894 10.584 1.00 93.31 91 GLN A CA 1
ATOM 706 C C . GLN A 1 91 ? 2.001 -7.767 9.574 1.00 93.31 91 GLN A C 1
ATOM 708 O O . GLN A 1 91 ? 2.516 -6.661 9.731 1.00 93.31 91 GLN A O 1
ATOM 713 N N . GLU A 1 92 ? 1.218 -8.078 8.545 1.00 92.25 92 GLU A N 1
ATOM 714 C CA . GLU A 1 92 ? 0.870 -7.181 7.445 1.00 92.25 92 GLU A CA 1
ATOM 715 C C . GLU A 1 92 ? -0.659 -7.110 7.297 1.00 92.25 92 GLU A C 1
ATOM 717 O O . GLU A 1 92 ? -1.353 -8.092 7.598 1.00 92.25 92 GLU A O 1
ATOM 722 N N . PRO A 1 93 ? -1.210 -5.989 6.796 1.00 94.00 93 PRO A N 1
ATOM 723 C CA . PRO A 1 93 ? -2.646 -5.850 6.609 1.00 94.00 93 PRO A CA 1
ATOM 724 C C . PRO A 1 93 ? -3.187 -6.842 5.577 1.00 94.00 93 PRO A C 1
ATOM 726 O O . PRO A 1 93 ? -2.577 -7.091 4.534 1.00 94.00 93 PRO A O 1
ATOM 729 N N . ARG A 1 94 ? -4.372 -7.391 5.859 1.00 92.75 94 ARG A N 1
ATOM 730 C CA . ARG A 1 94 ? -5.038 -8.398 5.020 1.00 92.75 94 ARG A CA 1
ATOM 731 C C . ARG A 1 94 ? -6.161 -7.789 4.189 1.00 92.75 94 ARG A C 1
ATOM 733 O O . ARG A 1 94 ? -6.793 -6.815 4.591 1.00 92.75 94 ARG A O 1
ATOM 740 N N . LYS A 1 95 ? -6.452 -8.404 3.038 1.00 93.06 95 LYS A N 1
ATOM 741 C CA . LYS A 1 95 ? -7.549 -7.981 2.149 1.00 93.06 95 LYS A CA 1
ATOM 742 C C . LYS A 1 95 ? -8.919 -8.082 2.834 1.00 93.06 95 LYS A C 1
ATOM 744 O O . LYS A 1 95 ? -9.723 -7.171 2.674 1.00 93.06 95 LYS A O 1
ATOM 749 N N . GLU A 1 96 ? -9.122 -9.130 3.634 1.00 94.06 96 GLU A N 1
ATOM 750 C CA . GLU A 1 96 ? -10.318 -9.392 4.459 1.00 94.06 96 GLU A CA 1
ATOM 751 C C . GLU A 1 96 ? -10.724 -8.187 5.325 1.00 94.06 96 GLU A C 1
ATOM 753 O O . GLU A 1 96 ? -11.906 -7.906 5.497 1.00 94.06 96 GLU A O 1
ATOM 758 N N . TRP A 1 97 ? -9.760 -7.406 5.830 1.00 94.38 97 TRP A N 1
ATOM 759 C CA . TRP A 1 97 ? -10.055 -6.248 6.684 1.00 94.38 97 TRP A CA 1
ATOM 760 C C . TRP A 1 97 ? -10.877 -5.172 5.966 1.00 94.38 97 TRP A C 1
ATOM 762 O O . TRP A 1 97 ? -11.611 -4.430 6.611 1.00 94.38 97 TRP A O 1
ATOM 772 N N . LEU A 1 98 ? -10.807 -5.095 4.632 1.00 94.19 98 LEU A N 1
ATOM 773 C CA . LEU A 1 98 ? -11.587 -4.139 3.842 1.00 94.19 98 LEU A CA 1
ATOM 774 C C . LEU A 1 98 ?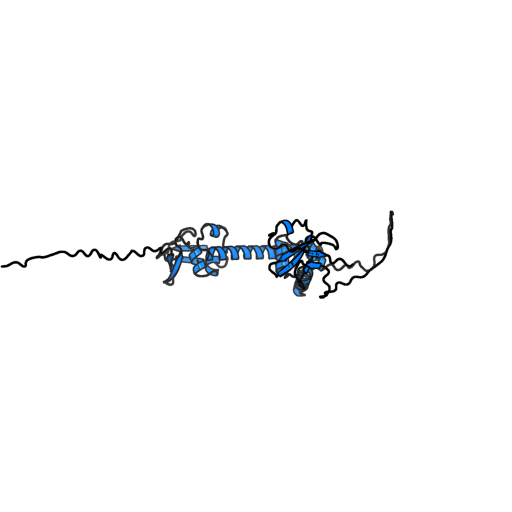 -13.102 -4.404 3.877 1.00 94.19 98 LEU A C 1
ATOM 776 O O . LEU A 1 98 ? -13.858 -3.503 3.511 1.00 94.19 98 LEU A O 1
ATOM 780 N N . GLU A 1 99 ? -13.530 -5.600 4.290 1.00 94.62 99 GLU A N 1
ATOM 781 C CA . GLU A 1 99 ? -14.935 -6.021 4.328 1.00 94.62 99 GLU A CA 1
ATOM 782 C C . GLU A 1 99 ? -15.670 -5.456 5.553 1.00 94.62 99 GLU A C 1
ATOM 784 O O . GLU A 1 99 ? -16.813 -5.011 5.440 1.00 94.62 99 GLU A O 1
ATOM 789 N N . PHE A 1 100 ? -15.006 -5.415 6.714 1.00 93.94 100 PHE A N 1
ATOM 790 C CA . PHE A 1 100 ? -15.625 -5.012 7.983 1.00 93.94 100 PHE A CA 1
ATOM 791 C C . PHE A 1 100 ? -15.192 -3.630 8.501 1.00 93.94 100 PHE A C 1
ATOM 793 O O . PHE A 1 100 ? -15.982 -2.983 9.191 1.00 93.94 100 PHE A O 1
ATOM 800 N N . VAL A 1 101 ? -14.004 -3.134 8.125 1.00 95.44 101 VAL A N 1
ATOM 801 C CA . VAL A 1 101 ? -13.527 -1.771 8.443 1.00 95.44 101 VAL A CA 1
ATOM 802 C C . VAL A 1 101 ? -14.537 -0.719 7.993 1.00 95.44 101 VAL A C 1
ATOM 804 O O . VAL A 1 101 ? -14.974 -0.733 6.837 1.00 95.44 101 VAL A O 1
ATOM 807 N N . LYS A 1 102 ? -14.888 0.225 8.876 1.00 92.62 102 LYS A N 1
ATOM 808 C CA . LYS A 1 102 ? -15.915 1.249 8.610 1.00 92.62 102 LYS A CA 1
ATOM 809 C C . LYS A 1 102 ? -15.328 2.579 8.143 1.00 92.62 102 LYS A C 1
ATOM 811 O O . LYS A 1 102 ? -15.820 3.151 7.163 1.00 92.62 102 LYS A O 1
ATOM 816 N N . THR A 1 103 ? -14.252 3.052 8.764 1.00 93.56 103 THR A N 1
ATOM 817 C CA . THR A 1 103 ? -13.689 4.381 8.495 1.00 93.56 103 THR A CA 1
ATOM 818 C C . THR A 1 103 ? -13.064 4.474 7.102 1.00 93.56 103 THR A C 1
ATOM 820 O O . THR A 1 103 ? -12.407 3.557 6.599 1.00 93.56 103 THR A O 1
ATOM 823 N N . ARG A 1 104 ? -13.214 5.638 6.454 1.00 93.81 104 ARG A N 1
ATOM 824 C CA . ARG A 1 104 ? -12.515 5.932 5.191 1.00 93.81 104 ARG A CA 1
ATOM 825 C C . ARG A 1 104 ? -10.995 5.991 5.387 1.00 93.81 104 ARG A C 1
ATOM 827 O O . ARG A 1 104 ? -10.263 5.605 4.479 1.00 93.81 104 ARG A O 1
ATOM 834 N N . HIS A 1 105 ? -10.529 6.437 6.559 1.00 92.88 105 HIS A N 1
ATOM 835 C CA . HIS A 1 105 ? -9.105 6.538 6.875 1.00 92.88 105 HIS A CA 1
ATOM 836 C C . HIS A 1 105 ? -8.426 5.162 6.872 1.00 92.88 105 HIS A C 1
ATOM 838 O O . HIS A 1 105 ? -7.541 4.932 6.043 1.00 92.88 105 HIS A O 1
ATOM 844 N N . ALA A 1 106 ? -8.881 4.229 7.718 1.00 94.81 106 ALA A N 1
ATOM 845 C CA . ALA A 1 106 ? -8.319 2.881 7.786 1.00 94.81 106 ALA A CA 1
ATOM 846 C C . ALA A 1 106 ? -8.426 2.170 6.429 1.00 94.81 106 ALA A C 1
ATOM 848 O O . ALA A 1 106 ? -7.431 1.658 5.919 1.00 94.81 106 ALA A O 1
ATOM 849 N N . ARG A 1 107 ? -9.590 2.241 5.764 1.00 95.50 107 ARG A N 1
ATOM 850 C CA . ARG A 1 107 ? -9.799 1.615 4.447 1.00 95.50 107 ARG A CA 1
ATOM 851 C C . ARG A 1 107 ? -8.814 2.115 3.382 1.00 95.50 107 ARG A C 1
ATOM 853 O O . ARG A 1 107 ? -8.330 1.316 2.582 1.00 95.50 107 ARG A O 1
ATOM 860 N N . ASN A 1 108 ? -8.489 3.409 3.371 1.00 95.69 108 ASN A N 1
ATOM 861 C CA . ASN A 1 108 ? -7.492 3.968 2.454 1.00 95.69 108 ASN A CA 1
ATOM 862 C C . ASN A 1 108 ? -6.064 3.518 2.806 1.00 95.69 108 ASN A C 1
ATOM 864 O O . ASN A 1 108 ? -5.304 3.169 1.904 1.00 95.69 108 ASN A O 1
ATOM 868 N N . LYS A 1 109 ? -5.703 3.485 4.097 1.00 95.75 109 LYS A N 1
ATOM 869 C CA . LYS A 1 109 ? -4.380 3.032 4.564 1.00 95.75 109 LYS A CA 1
ATOM 870 C C . LYS A 1 109 ? -4.143 1.543 4.286 1.00 95.75 109 LYS A C 1
ATOM 872 O O . LYS A 1 109 ? -3.092 1.196 3.756 1.00 95.75 109 LYS A O 1
ATOM 877 N N . ILE A 1 110 ? -5.141 0.692 4.535 1.00 95.19 110 ILE A N 1
ATOM 878 C CA . ILE A 1 110 ? -5.112 -0.745 4.216 1.00 95.19 110 ILE A CA 1
ATOM 879 C C . ILE A 1 110 ? -4.945 -0.953 2.708 1.00 95.19 110 ILE A C 1
ATOM 881 O O . ILE A 1 110 ? -4.054 -1.689 2.290 1.00 95.19 110 ILE A O 1
ATOM 885 N N . LYS A 1 111 ? -5.742 -0.266 1.871 1.00 94.31 111 LYS A N 1
ATOM 886 C CA . LYS A 1 111 ? -5.582 -0.327 0.406 1.00 94.31 111 LYS A CA 1
ATOM 887 C C . LYS A 1 111 ? -4.175 0.082 -0.027 1.00 94.31 111 LYS A C 1
ATOM 889 O O . LYS A 1 111 ? -3.562 -0.639 -0.804 1.00 94.31 111 LYS A O 1
ATOM 894 N N . HIS A 1 112 ? -3.653 1.195 0.489 1.00 92.88 112 HIS A N 1
ATOM 895 C CA . HIS A 1 112 ? -2.301 1.659 0.175 1.00 92.88 112 HIS A CA 1
ATOM 896 C C . HIS A 1 112 ? -1.240 0.608 0.532 1.00 92.88 112 HIS A C 1
ATOM 898 O O . HIS A 1 112 ? -0.403 0.281 -0.303 1.00 92.88 112 HIS A O 1
ATOM 904 N N . ALA A 1 113 ? -1.290 0.042 1.740 1.00 92.44 113 ALA A N 1
ATOM 905 C CA . ALA A 1 113 ? -0.343 -0.983 2.174 1.00 92.44 113 ALA A CA 1
ATOM 906 C C . ALA A 1 113 ? -0.431 -2.267 1.323 1.00 92.44 113 ALA A C 1
ATOM 908 O O . ALA A 1 113 ? 0.596 -2.799 0.908 1.00 92.44 113 ALA A O 1
ATOM 909 N N . LEU A 1 114 ? -1.642 -2.725 0.981 1.00 91.81 114 LEU A N 1
ATOM 910 C CA . LEU A 1 114 ? -1.853 -3.868 0.082 1.00 91.81 114 LEU A CA 1
ATOM 911 C C . LEU A 1 114 ? -1.327 -3.604 -1.339 1.00 91.81 114 LEU A C 1
ATOM 913 O O . LEU A 1 114 ? -0.748 -4.503 -1.957 1.00 91.81 114 LEU A O 1
ATOM 917 N N . HIS A 1 115 ? -1.511 -2.389 -1.863 1.00 88.94 115 HIS A N 1
ATOM 918 C CA . HIS A 1 115 ? -0.977 -1.995 -3.166 1.00 88.94 115 HIS A CA 1
ATOM 919 C C . HIS A 1 115 ? 0.552 -1.914 -3.159 1.00 88.94 115 HIS A C 1
ATOM 921 O O . HIS A 1 115 ? 1.166 -2.461 -4.072 1.00 88.94 115 HIS A O 1
ATOM 927 N N . GLU A 1 116 ? 1.171 -1.314 -2.139 1.00 88.19 116 GLU A N 1
ATOM 928 C CA . GLU A 1 116 ? 2.632 -1.189 -2.072 1.00 88.19 116 GLU A CA 1
ATOM 929 C C . GLU A 1 116 ? 3.308 -2.556 -1.894 1.00 88.19 116 GLU A C 1
ATOM 931 O O . GLU A 1 116 ? 4.220 -2.889 -2.644 1.00 88.19 116 GLU A O 1
ATOM 936 N N . ARG A 1 117 ? 2.760 -3.428 -1.037 1.00 86.00 117 ARG A N 1
ATOM 937 C CA . ARG A 1 117 ? 3.178 -4.836 -0.922 1.00 86.00 117 ARG A CA 1
ATOM 938 C C . ARG A 1 117 ? 3.107 -5.578 -2.262 1.00 86.00 117 ARG A C 1
ATOM 940 O O . ARG A 1 117 ? 4.024 -6.305 -2.640 1.00 86.00 117 ARG A O 1
ATOM 947 N N . SER A 1 118 ? 2.013 -5.392 -3.005 1.00 86.81 118 SER A N 1
ATOM 948 C CA . SER A 1 118 ? 1.837 -6.008 -4.330 1.00 86.81 118 SER A CA 1
ATOM 949 C C . SER A 1 118 ? 2.818 -5.437 -5.359 1.00 86.81 118 SER A C 1
ATOM 951 O O . SER A 1 118 ? 3.301 -6.164 -6.228 1.00 86.81 118 SER A O 1
ATOM 953 N N . ARG A 1 119 ? 3.134 -4.141 -5.259 1.00 88.44 119 ARG A N 1
ATOM 954 C CA . ARG A 1 119 ? 4.113 -3.449 -6.100 1.00 88.44 119 ARG A CA 1
ATOM 955 C C . ARG A 1 119 ? 5.526 -3.952 -5.833 1.00 88.44 119 ARG A C 1
ATOM 957 O O . ARG A 1 119 ? 6.239 -4.237 -6.790 1.00 88.44 119 ARG A O 1
ATOM 964 N N . GLU A 1 120 ? 5.905 -4.117 -4.571 1.00 89.19 120 GLU A N 1
ATOM 965 C CA . GLU A 1 120 ? 7.206 -4.651 -4.174 1.00 89.19 120 GLU A CA 1
ATOM 966 C C . GLU A 1 120 ? 7.387 -6.106 -4.615 1.00 89.19 120 GLU A C 1
ATOM 968 O O . GLU A 1 120 ? 8.389 -6.424 -5.258 1.00 89.19 120 GLU A O 1
ATOM 973 N N . GLY A 1 121 ? 6.385 -6.963 -4.387 1.00 89.81 121 GLY A N 1
ATOM 974 C CA . GLY A 1 121 ? 6.396 -8.347 -4.870 1.00 89.81 121 GLY A CA 1
ATOM 975 C C . GLY A 1 121 ? 6.591 -8.438 -6.388 1.00 89.81 121 GLY A C 1
ATOM 976 O O . GLY A 1 121 ? 7.456 -9.175 -6.857 1.00 89.81 121 GLY A O 1
ATOM 977 N N . ARG A 1 122 ? 5.867 -7.615 -7.161 1.00 90.56 122 ARG A N 1
ATOM 978 C CA . ARG A 1 122 ? 6.031 -7.521 -8.624 1.00 90.56 122 ARG A CA 1
ATOM 979 C C . ARG A 1 122 ? 7.384 -6.947 -9.041 1.00 90.56 122 ARG A C 1
ATOM 981 O O . ARG A 1 122 ? 7.963 -7.439 -10.001 1.00 90.56 122 ARG A O 1
ATOM 988 N N . ARG A 1 123 ? 7.912 -5.937 -8.336 1.00 92.81 123 ARG A N 1
ATOM 989 C CA . ARG A 1 123 ? 9.255 -5.378 -8.585 1.00 92.81 123 ARG A CA 1
ATOM 990 C C . ARG A 1 123 ? 10.320 -6.471 -8.424 1.00 92.81 123 ARG A C 1
ATOM 992 O O . ARG A 1 123 ? 11.181 -6.607 -9.290 1.00 92.81 123 ARG A O 1
ATOM 999 N N . LYS A 1 124 ? 10.218 -7.286 -7.367 1.00 93.19 124 LYS A N 1
ATOM 1000 C CA . LYS A 1 124 ? 11.111 -8.427 -7.114 1.00 93.19 124 LYS A CA 1
ATOM 1001 C C . LYS A 1 124 ? 10.985 -9.507 -8.194 1.00 93.19 124 LYS A C 1
ATOM 1003 O O . LYS A 1 124 ? 11.992 -9.905 -8.770 1.00 93.19 124 LYS A O 1
ATOM 1008 N N . GLU A 1 125 ? 9.764 -9.919 -8.531 1.00 92.88 125 GLU A N 1
ATOM 1009 C CA . GLU A 1 125 ? 9.509 -10.887 -9.608 1.00 92.88 125 GLU A CA 1
ATOM 1010 C C . GLU A 1 125 ? 10.047 -10.388 -10.964 1.00 92.88 125 GLU A C 1
ATOM 1012 O O . GLU A 1 125 ? 10.661 -11.143 -11.719 1.00 92.88 125 GLU A O 1
ATOM 1017 N N . GLY A 1 126 ? 9.866 -9.099 -11.264 1.00 93.50 126 GLY A N 1
ATOM 1018 C CA . GLY A 1 126 ? 10.413 -8.449 -12.451 1.00 93.50 126 GLY A CA 1
ATOM 1019 C C . GLY A 1 126 ? 11.941 -8.442 -12.477 1.00 93.50 126 GLY A C 1
ATOM 1020 O O . GLY A 1 126 ? 12.529 -8.689 -13.529 1.00 93.50 126 GLY A O 1
ATOM 1021 N N . MET A 1 127 ? 12.589 -8.242 -11.326 1.00 93.75 127 MET A N 1
ATOM 1022 C CA . MET A 1 127 ? 14.046 -8.324 -11.191 1.00 93.75 127 MET A CA 1
ATOM 1023 C C . MET A 1 127 ? 14.560 -9.749 -11.417 1.00 93.75 127 MET A C 1
ATOM 1025 O O . MET A 1 127 ? 15.484 -9.932 -12.204 1.00 93.75 127 MET A O 1
ATOM 1029 N N . GLU A 1 128 ? 13.927 -10.763 -10.824 1.00 94.12 128 GLU A N 1
ATOM 1030 C CA . GLU A 1 128 ? 14.282 -12.176 -11.035 1.00 94.12 128 GLU A CA 1
ATOM 1031 C C . GLU A 1 128 ? 14.069 -12.618 -12.497 1.00 94.12 128 GLU A C 1
ATOM 1033 O O . GLU A 1 128 ? 14.882 -13.357 -13.059 1.00 94.12 128 GLU A O 1
ATOM 1038 N N . LYS A 1 129 ? 12.993 -12.148 -13.149 1.00 93.50 129 LYS A N 1
ATOM 1039 C CA . LYS A 1 129 ? 12.743 -12.364 -14.586 1.00 93.50 129 LYS A CA 1
ATOM 1040 C C . LYS A 1 129 ? 13.804 -11.695 -15.460 1.00 93.50 129 LYS A C 1
ATOM 1042 O O . LYS A 1 129 ? 14.281 -12.323 -16.405 1.00 93.50 129 LYS A O 1
ATOM 1047 N N . LEU A 1 130 ? 14.171 -10.450 -15.157 1.00 93.81 130 LEU A N 1
ATOM 1048 C CA . LEU A 1 130 ? 15.164 -9.693 -15.918 1.00 93.81 130 LEU A CA 1
ATOM 1049 C C . LEU A 1 130 ? 16.577 -10.259 -15.735 1.00 93.81 130 LEU A C 1
ATOM 1051 O O . LEU A 1 130 ? 17.316 -10.367 -16.708 1.00 93.81 130 LEU A O 1
ATOM 1055 N N . GLU A 1 131 ? 16.943 -10.669 -14.517 1.00 93.69 131 GLU A N 1
ATOM 1056 C CA . GLU A 1 131 ? 18.246 -11.279 -14.247 1.00 93.69 131 GLU A CA 1
ATOM 1057 C C . GLU A 1 131 ? 18.408 -12.603 -15.000 1.00 93.69 131 GLU A C 1
ATOM 1059 O O . GLU A 1 131 ? 19.461 -12.845 -15.589 1.00 93.69 131 GLU A O 1
ATOM 1064 N N . ARG A 1 132 ? 17.358 -13.437 -15.035 1.00 92.56 132 ARG A N 1
ATOM 1065 C CA . ARG A 1 132 ? 17.347 -14.691 -15.803 1.00 92.56 132 ARG A CA 1
ATOM 1066 C C . ARG A 1 132 ? 17.546 -14.438 -17.298 1.00 92.56 132 ARG A C 1
ATOM 1068 O O . ARG A 1 132 ? 18.399 -15.073 -17.906 1.00 92.56 132 ARG A O 1
ATOM 1075 N N . GLU A 1 133 ? 16.807 -13.486 -17.864 1.00 91.56 133 GLU A N 1
ATOM 1076 C CA . GLU A 1 133 ? 16.933 -13.097 -19.275 1.00 91.56 133 GLU A CA 1
ATOM 1077 C C . GLU A 1 133 ? 18.339 -12.575 -19.604 1.00 91.56 133 GLU A C 1
ATOM 1079 O O . GLU A 1 133 ? 18.923 -12.937 -20.621 1.00 91.56 133 GLU A O 1
ATOM 1084 N N . PHE A 1 134 ? 18.912 -11.742 -18.733 1.00 91.81 134 PHE A N 1
ATOM 1085 C CA . PHE A 1 134 ? 20.246 -11.181 -18.941 1.00 91.81 134 PHE A CA 1
ATOM 1086 C C . PHE A 1 134 ? 21.321 -12.271 -18.849 1.00 91.81 134 PHE A C 1
ATOM 1088 O O . PHE A 1 134 ? 22.204 -12.332 -19.702 1.00 91.81 134 PHE A O 1
ATOM 1095 N N . ARG A 1 135 ? 21.197 -13.189 -17.883 1.00 90.56 135 ARG A N 1
ATOM 1096 C CA . ARG A 1 135 ? 22.111 -14.325 -17.706 1.00 90.56 135 ARG A CA 1
ATOM 1097 C C . ARG A 1 135 ? 22.091 -15.298 -18.892 1.00 90.56 135 ARG A C 1
ATOM 1099 O O . ARG A 1 135 ? 23.135 -15.844 -19.217 1.00 90.56 135 ARG A O 1
ATOM 1106 N N . ASN A 1 136 ? 20.946 -15.470 -19.557 1.00 90.50 136 ASN A N 1
ATOM 1107 C CA . ASN A 1 136 ? 20.819 -16.279 -20.779 1.00 90.50 136 ASN A CA 1
ATOM 1108 C C . ASN A 1 136 ? 21.512 -15.660 -22.012 1.00 90.50 136 ASN A C 1
ATOM 1110 O O . ASN A 1 136 ? 21.632 -16.320 -23.040 1.00 90.50 136 ASN A O 1
ATOM 1114 N N . HIS A 1 137 ? 21.924 -14.394 -21.927 1.00 87.62 137 HIS A N 1
ATOM 1115 C CA . HIS A 1 137 ? 22.514 -13.616 -23.016 1.00 87.62 137 HIS A CA 1
ATOM 1116 C C . HIS A 1 137 ? 23.842 -12.954 -22.599 1.00 87.62 137 HIS A C 1
ATOM 1118 O O . HIS A 1 137 ? 24.171 -11.870 -23.078 1.00 87.62 137 HIS A O 1
ATOM 1124 N N . ASP A 1 138 ? 24.572 -13.581 -21.669 1.00 87.31 138 ASP A N 1
ATOM 1125 C CA . ASP A 1 138 ? 25.894 -13.161 -21.171 1.00 87.31 138 ASP A CA 1
ATOM 1126 C C . ASP A 1 138 ? 25.966 -11.728 -20.594 1.00 87.31 138 ASP A C 1
ATOM 1128 O O . ASP A 1 138 ? 27.035 -11.127 -20.455 1.00 87.31 138 ASP A O 1
ATOM 1132 N N . LEU A 1 139 ? 24.821 -11.176 -20.178 1.00 87.56 139 LEU A N 1
ATOM 1133 C CA . LEU A 1 139 ? 24.717 -9.881 -19.511 1.00 87.56 139 LEU A CA 1
ATOM 1134 C C . LEU A 1 139 ? 24.640 -10.048 -17.987 1.00 87.56 139 LEU A C 1
ATOM 1136 O O . LEU A 1 139 ? 23.855 -10.823 -17.442 1.00 87.56 139 LEU A O 1
ATOM 1140 N N . HIS A 1 140 ? 25.408 -9.235 -17.261 1.00 89.50 140 HIS A N 1
ATOM 1141 C CA . HIS A 1 140 ? 25.392 -9.220 -15.797 1.00 89.50 140 HIS A CA 1
ATOM 1142 C C . HIS A 1 140 ? 24.597 -8.024 -15.262 1.00 89.50 140 HIS A C 1
ATOM 1144 O O . HIS A 1 140 ? 25.146 -6.936 -15.075 1.00 89.50 140 HIS A O 1
ATOM 1150 N N . LEU A 1 141 ? 23.315 -8.237 -14.944 1.00 88.31 141 LEU A N 1
ATOM 1151 C CA . LEU A 1 141 ? 22.417 -7.199 -14.414 1.00 88.31 141 LEU A CA 1
ATOM 1152 C C . LEU A 1 141 ? 23.020 -6.456 -13.202 1.00 88.31 141 LEU A C 1
ATOM 1154 O O . LEU A 1 141 ? 23.077 -5.230 -13.187 1.00 88.31 141 LEU A O 1
ATOM 1158 N N . ASN A 1 142 ? 23.590 -7.187 -12.237 1.00 89.81 142 ASN A N 1
ATOM 1159 C CA . ASN A 1 142 ? 24.222 -6.613 -11.037 1.00 89.81 142 ASN A CA 1
ATOM 1160 C C . ASN A 1 142 ? 25.474 -5.757 -11.315 1.00 89.81 142 ASN A C 1
ATOM 1162 O O . ASN A 1 142 ? 25.934 -5.048 -10.417 1.00 89.81 142 ASN A O 1
ATOM 1166 N N . ARG A 1 143 ? 26.059 -5.834 -12.518 1.00 89.94 143 ARG A N 1
ATOM 1167 C CA . ARG A 1 143 ? 27.130 -4.934 -12.976 1.00 89.94 143 ARG A CA 1
ATOM 1168 C C . ARG A 1 143 ? 26.519 -3.662 -13.571 1.00 89.94 143 ARG A C 1
ATOM 1170 O O . ARG A 1 143 ? 26.854 -2.570 -13.132 1.00 89.94 143 ARG A O 1
ATOM 1177 N N . LEU A 1 144 ? 25.541 -3.816 -14.467 1.00 87.88 144 LEU A N 1
ATOM 1178 C CA . LEU A 1 144 ? 24.833 -2.711 -15.129 1.00 87.88 144 LEU A CA 1
ATOM 1179 C C . LEU A 1 144 ? 24.057 -1.807 -14.154 1.00 87.88 144 LEU A C 1
ATOM 1181 O O . LEU A 1 144 ? 23.927 -0.611 -14.409 1.00 87.88 144 LEU A O 1
ATOM 1185 N N . ILE A 1 145 ? 23.564 -2.353 -13.036 1.00 89.56 145 ILE A N 1
ATOM 1186 C CA . ILE A 1 145 ? 22.964 -1.570 -11.941 1.00 89.56 145 ILE A CA 1
ATOM 1187 C C . ILE A 1 145 ? 24.035 -0.725 -11.232 1.00 89.56 145 ILE A C 1
ATOM 1189 O O . ILE A 1 145 ? 23.842 0.473 -11.054 1.00 89.56 145 ILE A O 1
ATOM 1193 N N . ARG A 1 146 ? 25.184 -1.318 -10.869 1.00 90.50 146 ARG A N 1
ATOM 1194 C CA . ARG A 1 146 ? 26.289 -0.611 -10.187 1.00 90.50 146 ARG A CA 1
ATOM 1195 C C . ARG A 1 146 ? 26.931 0.478 -11.046 1.00 90.50 146 ARG A C 1
ATOM 1197 O O . ARG A 1 146 ? 27.333 1.504 -10.518 1.00 90.50 146 ARG A O 1
ATOM 1204 N N . GLU A 1 147 ? 26.997 0.266 -12.355 1.00 90.06 147 GLU A N 1
ATOM 1205 C CA . GLU A 1 147 ? 27.453 1.262 -13.333 1.00 90.06 147 GLU A CA 1
ATOM 1206 C C . GLU A 1 147 ? 26.398 2.348 -13.634 1.00 90.06 147 GLU A C 1
ATOM 1208 O O . GLU A 1 147 ? 26.652 3.240 -14.438 1.00 90.06 147 GLU A O 1
ATOM 1213 N N . GLY A 1 148 ? 25.187 2.264 -13.066 1.00 89.88 148 GLY A N 1
ATOM 1214 C CA . GLY A 1 148 ? 24.080 3.185 -13.355 1.00 89.88 148 GLY A CA 1
ATOM 1215 C C . GLY A 1 148 ? 23.473 3.048 -14.760 1.00 89.88 148 GLY A C 1
ATOM 1216 O O . GLY A 1 148 ? 22.509 3.745 -15.078 1.00 89.88 148 GLY A O 1
ATOM 1217 N N . ARG A 1 149 ? 23.976 2.130 -15.600 1.00 89.69 149 ARG A N 1
ATOM 1218 C CA . ARG A 1 149 ? 23.523 1.948 -16.991 1.00 89.69 149 ARG A CA 1
ATOM 1219 C C . ARG A 1 149 ? 22.042 1.574 -17.066 1.00 89.69 149 ARG A C 1
ATOM 1221 O O . ARG A 1 149 ? 21.340 2.083 -17.929 1.00 89.69 149 ARG A O 1
ATOM 1228 N N . MET A 1 150 ? 21.546 0.744 -16.141 1.00 90.81 150 MET A N 1
ATOM 1229 C CA . MET A 1 150 ? 20.115 0.389 -16.092 1.00 90.81 150 MET A CA 1
ATOM 1230 C C . MET A 1 150 ? 19.208 1.611 -15.902 1.00 90.81 150 MET A C 1
ATOM 1232 O O . MET A 1 150 ? 18.160 1.701 -16.540 1.00 90.81 150 MET A O 1
ATOM 1236 N N . GLU A 1 151 ? 19.615 2.556 -15.054 1.00 91.06 151 GLU A N 1
ATOM 1237 C CA . GLU A 1 151 ? 18.864 3.787 -14.796 1.00 91.06 151 GLU A CA 1
ATOM 1238 C C . GLU A 1 151 ? 18.961 4.751 -15.986 1.00 91.06 151 GLU A C 1
ATOM 1240 O O . GLU A 1 151 ? 17.957 5.344 -16.383 1.00 91.06 151 GLU A O 1
ATOM 1245 N N . HIS A 1 152 ? 20.141 4.846 -16.613 1.00 90.88 152 HIS A N 1
ATOM 1246 C CA . HIS A 1 152 ? 20.336 5.626 -17.835 1.00 90.88 152 HIS A CA 1
ATOM 1247 C C . HIS A 1 152 ? 19.426 5.136 -18.972 1.00 90.88 152 HIS A C 1
ATOM 1249 O O . HIS A 1 152 ? 18.609 5.911 -19.468 1.00 90.88 152 HIS A O 1
ATOM 1255 N N . GLU A 1 153 ? 19.498 3.852 -19.339 1.00 90.19 153 GLU A N 1
ATOM 1256 C CA . GLU A 1 153 ? 18.705 3.306 -20.450 1.00 90.19 153 GLU A CA 1
ATOM 1257 C C . GLU A 1 153 ? 17.195 3.357 -20.176 1.00 90.19 153 GLU A C 1
ATOM 1259 O O . GLU A 1 153 ? 16.412 3.670 -21.075 1.00 90.19 153 GLU A O 1
ATOM 1264 N N . SER A 1 154 ? 16.766 3.143 -18.924 1.00 92.38 154 SER A N 1
ATOM 1265 C CA . SER A 1 154 ? 15.353 3.283 -18.531 1.00 92.38 154 SER A CA 1
ATOM 1266 C C . SER A 1 154 ? 14.833 4.708 -18.775 1.00 92.38 154 SER A C 1
ATOM 1268 O O . SER A 1 154 ? 13.739 4.896 -19.328 1.00 92.38 154 SER A O 1
ATOM 1270 N N . ARG A 1 155 ? 15.645 5.725 -18.449 1.00 92.50 155 ARG A N 1
ATOM 1271 C CA . ARG A 1 155 ? 15.324 7.134 -18.715 1.00 92.50 155 ARG A CA 1
ATOM 1272 C C . ARG A 1 155 ? 15.377 7.465 -20.210 1.00 92.50 155 ARG A C 1
ATOM 1274 O O . ARG A 1 155 ? 14.448 8.107 -20.691 1.00 92.50 155 ARG A O 1
ATOM 1281 N N . GLN A 1 156 ? 16.361 6.975 -20.968 1.00 90.69 156 GLN A N 1
ATOM 1282 C CA . GLN A 1 156 ? 16.448 7.224 -22.418 1.00 90.69 156 GLN A CA 1
ATOM 1283 C C . GLN A 1 156 ? 15.292 6.585 -23.205 1.00 90.69 156 GLN A C 1
ATOM 1285 O O . GLN A 1 156 ? 14.633 7.249 -24.007 1.00 90.69 156 GLN A O 1
ATOM 1290 N N . HIS A 1 157 ? 15.010 5.299 -22.977 1.00 88.44 157 HIS A N 1
ATOM 1291 C CA . HIS A 1 157 ? 14.053 4.546 -23.793 1.00 88.44 157 HIS A CA 1
ATOM 1292 C C . HIS A 1 157 ? 12.588 4.742 -23.388 1.00 88.44 157 HIS A C 1
ATOM 1294 O O . HIS A 1 157 ? 11.699 4.674 -24.245 1.00 88.44 157 HIS A O 1
ATOM 1300 N N . LYS A 1 158 ? 12.308 4.954 -22.096 1.00 86.69 158 LYS A N 1
ATOM 1301 C CA . LYS A 1 158 ? 10.935 5.030 -21.563 1.00 86.69 158 LYS A CA 1
ATOM 1302 C C . LYS A 1 158 ? 10.638 6.314 -20.786 1.00 86.69 158 LYS A C 1
ATOM 1304 O O . LYS A 1 158 ? 9.465 6.574 -20.530 1.00 86.69 158 LYS A O 1
ATOM 1309 N N . ASN A 1 159 ? 11.647 7.125 -20.451 1.00 90.94 159 ASN A N 1
ATOM 1310 C CA . ASN A 1 159 ? 11.529 8.267 -19.537 1.00 90.94 159 ASN A CA 1
ATOM 1311 C C . ASN A 1 159 ? 10.883 7.861 -18.200 1.00 90.94 159 ASN A C 1
ATOM 1313 O O . ASN A 1 159 ? 9.918 8.478 -17.749 1.00 90.94 159 ASN A O 1
ATOM 1317 N N . GLN A 1 160 ? 11.376 6.761 -17.624 1.00 91.75 160 GLN A N 1
ATOM 1318 C CA . GLN A 1 160 ? 10.942 6.183 -16.350 1.00 91.75 160 GLN A CA 1
ATOM 1319 C C . GLN A 1 160 ? 12.162 5.714 -15.550 1.00 91.75 160 GLN A C 1
ATOM 1321 O O . GLN A 1 160 ? 13.209 5.421 -16.124 1.00 91.75 160 GLN A O 1
ATOM 1326 N N . GLU A 1 161 ? 12.008 5.621 -14.233 1.00 92.56 161 GLU A N 1
ATOM 1327 C CA . GLU A 1 161 ? 13.031 5.079 -13.332 1.00 92.56 161 GLU A CA 1
ATOM 1328 C C . GLU A 1 161 ? 13.105 3.553 -13.450 1.00 92.56 161 GLU A C 1
ATOM 1330 O O . GLU A 1 161 ? 12.095 2.891 -13.725 1.00 92.56 161 GLU A O 1
ATOM 1335 N N . PHE A 1 162 ? 14.278 2.969 -13.204 1.00 92.31 162 PHE A N 1
ATOM 1336 C CA . PHE A 1 162 ? 14.496 1.529 -13.338 1.00 92.31 162 PHE A CA 1
ATOM 1337 C C . PHE A 1 162 ? 13.551 0.704 -12.448 1.00 92.31 162 PHE A C 1
ATOM 1339 O O . PHE A 1 162 ? 13.033 -0.323 -12.885 1.00 92.31 162 PHE A O 1
ATOM 1346 N N . GLU A 1 163 ? 13.218 1.182 -11.244 1.00 91.12 163 GLU A N 1
ATOM 1347 C CA . GLU A 1 163 ? 12.217 0.533 -10.387 1.00 91.12 163 GLU A CA 1
ATOM 1348 C C . GLU A 1 163 ? 10.832 0.411 -11.038 1.00 91.12 163 GLU A C 1
ATOM 1350 O O . GLU A 1 163 ? 10.134 -0.589 -10.844 1.00 91.12 163 GLU A O 1
ATOM 1355 N N . HIS A 1 164 ? 10.414 1.421 -11.805 1.00 89.50 164 HIS A N 1
ATOM 1356 C CA . HIS A 1 164 ? 9.135 1.383 -12.506 1.00 89.50 164 HIS A CA 1
ATOM 1357 C C . HIS A 1 164 ? 9.186 0.396 -13.679 1.00 89.50 164 HIS A C 1
ATOM 1359 O O . HIS A 1 164 ? 8.216 -0.330 -13.909 1.00 89.50 164 HIS A O 1
ATOM 1365 N N . ILE A 1 165 ? 10.331 0.290 -14.364 1.00 92.38 165 ILE A N 1
ATOM 1366 C CA . ILE A 1 165 ? 10.564 -0.741 -15.387 1.00 92.38 165 ILE A CA 1
ATOM 1367 C C . ILE A 1 165 ? 10.495 -2.145 -14.772 1.00 92.38 165 ILE A C 1
ATOM 1369 O O . ILE A 1 165 ? 9.795 -2.999 -15.313 1.00 92.38 165 ILE A O 1
ATOM 1373 N N . LEU A 1 166 ? 11.123 -2.378 -13.614 1.00 92.81 166 LEU A N 1
ATOM 1374 C CA . LEU A 1 166 ? 11.027 -3.649 -12.885 1.00 92.81 166 LEU A CA 1
ATOM 1375 C C . LEU A 1 166 ? 9.578 -4.005 -12.524 1.00 92.81 166 LEU A C 1
ATOM 1377 O O . LEU A 1 166 ? 9.148 -5.133 -12.763 1.00 92.81 166 LEU A O 1
ATOM 1381 N N . PHE A 1 167 ? 8.796 -3.047 -12.017 1.00 91.81 167 PHE A N 1
ATOM 1382 C CA . PHE A 1 167 ? 7.364 -3.254 -11.774 1.00 91.81 167 PHE A CA 1
ATOM 1383 C C . PHE A 1 167 ? 6.602 -3.614 -13.062 1.00 91.81 167 PHE A C 1
ATOM 1385 O O . PHE A 1 167 ? 5.813 -4.558 -13.057 1.00 91.81 167 PHE A O 1
ATOM 1392 N N . CYS A 1 168 ? 6.866 -2.917 -14.173 1.00 90.25 168 CYS A N 1
ATOM 1393 C CA . CYS A 1 168 ? 6.240 -3.199 -15.468 1.00 90.25 168 CYS A CA 1
ATOM 1394 C C . CYS A 1 168 ? 6.610 -4.580 -16.034 1.00 90.25 168 CYS A C 1
ATOM 1396 O O . CYS A 1 168 ? 5.792 -5.182 -16.726 1.00 90.25 168 CYS A O 1
ATOM 1398 N N . ILE A 1 169 ? 7.809 -5.099 -15.747 1.00 93.12 169 ILE A N 1
ATOM 1399 C CA . ILE A 1 169 ? 8.207 -6.473 -16.099 1.00 93.12 169 ILE A CA 1
ATOM 1400 C C . ILE A 1 169 ? 7.474 -7.492 -15.216 1.00 93.12 169 ILE A C 1
ATOM 1402 O O . ILE A 1 169 ? 6.999 -8.514 -15.712 1.00 93.12 169 ILE A O 1
ATOM 1406 N N . GLY A 1 170 ? 7.348 -7.217 -13.913 1.00 89.00 170 GLY A N 1
ATOM 1407 C CA . GLY A 1 170 ? 6.582 -8.052 -12.984 1.00 89.00 170 GLY A CA 1
ATOM 1408 C C . GLY A 1 170 ? 5.116 -8.190 -13.399 1.00 89.00 170 GLY A C 1
ATOM 1409 O O . GLY A 1 170 ? 4.610 -9.302 -13.510 1.00 89.00 170 GLY A O 1
ATOM 1410 N N . ASP A 1 171 ? 4.478 -7.061 -13.714 1.00 87.81 171 ASP A N 1
ATOM 1411 C CA . ASP A 1 171 ? 3.097 -6.955 -14.210 1.00 87.81 171 ASP A CA 1
ATOM 1412 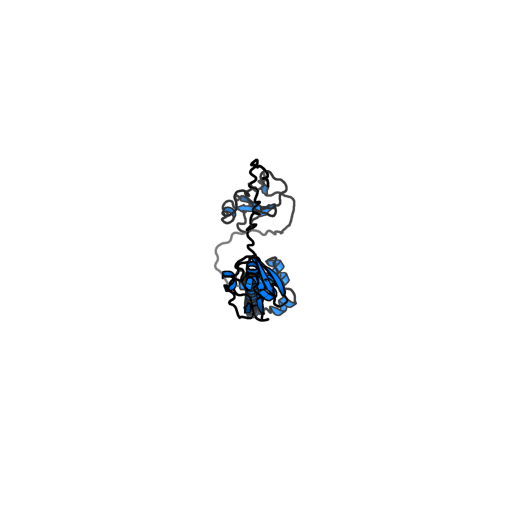C C . ASP A 1 171 ? 2.906 -7.471 -15.656 1.00 87.81 171 ASP A C 1
ATOM 1414 O O . ASP A 1 171 ? 1.779 -7.676 -16.095 1.00 87.81 171 ASP A O 1
ATOM 1418 N N . GLY A 1 172 ? 3.990 -7.709 -16.405 1.00 85.94 172 GLY A N 1
ATOM 1419 C CA . GLY A 1 172 ? 3.952 -8.190 -17.795 1.00 85.94 172 GLY A CA 1
ATOM 1420 C C . GLY A 1 172 ? 3.703 -7.107 -18.854 1.00 85.94 172 GLY A C 1
ATOM 1421 O O . GLY A 1 172 ? 3.701 -7.406 -20.048 1.00 85.94 172 GLY A O 1
ATOM 1422 N N . SER A 1 173 ? 3.552 -5.847 -18.438 1.00 89.25 173 SER A N 1
ATOM 1423 C CA . SER A 1 173 ? 3.413 -4.671 -19.308 1.00 89.25 173 SER A CA 1
ATOM 1424 C C . SER A 1 173 ? 4.667 -4.377 -20.158 1.00 89.25 173 SER A C 1
ATOM 1426 O O . SER A 1 173 ? 4.560 -3.757 -21.217 1.00 89.25 173 SER A O 1
ATOM 1428 N N . ILE A 1 174 ? 5.858 -4.819 -19.728 1.00 90.94 174 ILE A N 1
ATOM 1429 C CA . ILE A 1 174 ? 7.117 -4.762 -20.497 1.00 90.94 174 ILE A CA 1
ATOM 1430 C C . ILE A 1 174 ? 7.747 -6.160 -20.549 1.00 90.94 174 ILE A C 1
ATOM 1432 O O . ILE A 1 174 ? 7.815 -6.861 -19.542 1.00 90.94 174 ILE A O 1
ATOM 1436 N N . ARG A 1 175 ? 8.253 -6.564 -21.721 1.00 91.88 175 ARG A N 1
ATOM 1437 C CA . ARG A 1 175 ? 8.973 -7.838 -21.902 1.00 91.88 175 ARG A CA 1
ATOM 1438 C C . ARG A 1 175 ? 10.455 -7.687 -21.557 1.00 91.88 175 ARG A C 1
ATOM 1440 O O . ARG A 1 175 ? 11.077 -6.712 -21.977 1.00 91.88 175 ARG A O 1
ATOM 1447 N N . CYS A 1 176 ? 11.053 -8.690 -20.908 1.00 91.88 176 CYS A N 1
ATOM 1448 C CA . CYS A 1 176 ? 12.499 -8.714 -20.642 1.00 91.88 176 CYS A CA 1
ATOM 1449 C C . CYS A 1 176 ? 13.328 -8.571 -21.935 1.00 91.88 176 CYS A C 1
ATOM 1451 O O . CYS A 1 176 ? 14.308 -7.828 -21.949 1.00 91.88 176 CYS A O 1
ATOM 1453 N N . ASP A 1 177 ? 12.864 -9.176 -23.041 1.00 89.56 177 ASP A N 1
ATOM 1454 C CA . ASP A 1 177 ? 13.443 -9.046 -24.391 1.00 89.56 177 ASP A CA 1
ATOM 1455 C C . ASP A 1 177 ? 13.653 -7.589 -24.833 1.00 89.56 177 ASP A C 1
ATOM 1457 O O . ASP A 1 177 ? 14.523 -7.296 -25.652 1.00 89.56 177 ASP A O 1
ATOM 1461 N N . GLU A 1 178 ? 12.773 -6.680 -24.401 1.00 90.62 178 GLU A N 1
ATOM 1462 C CA . GLU A 1 178 ? 12.807 -5.270 -24.787 1.00 90.62 178 GLU A CA 1
ATOM 1463 C C . GLU A 1 178 ? 13.897 -4.522 -24.036 1.00 90.62 178 GLU A C 1
ATOM 1465 O O . GLU A 1 178 ? 14.683 -3.820 -24.663 1.00 90.62 178 GLU A O 1
ATOM 1470 N N . VAL A 1 179 ? 13.992 -4.752 -22.727 1.00 90.81 179 VAL A N 1
ATOM 1471 C CA . VAL A 1 179 ? 15.020 -4.160 -21.864 1.00 90.81 179 VAL A CA 1
ATOM 1472 C C . VAL A 1 179 ? 16.405 -4.704 -22.209 1.00 90.81 179 VAL A C 1
ATOM 1474 O O . VAL A 1 179 ? 17.372 -3.950 -22.247 1.00 90.81 179 VAL A O 1
ATOM 1477 N N . ARG A 1 180 ? 16.511 -5.996 -22.551 1.00 90.44 180 ARG A N 1
ATOM 1478 C CA . ARG A 1 180 ? 17.764 -6.603 -23.023 1.00 90.44 180 ARG A CA 1
ATOM 1479 C C . ARG A 1 180 ? 18.305 -5.922 -24.281 1.00 90.44 180 ARG A C 1
ATOM 1481 O O . ARG A 1 180 ? 19.506 -5.683 -24.379 1.00 90.44 180 ARG A O 1
ATOM 1488 N N . ARG A 1 181 ? 17.431 -5.587 -25.237 1.00 88.75 181 ARG A N 1
ATOM 1489 C CA . ARG A 1 181 ? 17.818 -4.954 -26.510 1.00 88.75 181 ARG A CA 1
ATOM 1490 C C . ARG A 1 181 ? 18.403 -3.548 -26.362 1.00 88.75 181 ARG A C 1
ATOM 1492 O O . ARG A 1 181 ? 19.041 -3.098 -27.301 1.00 88.75 181 ARG A O 1
ATOM 1499 N N . TRP A 1 182 ? 18.251 -2.884 -25.215 1.00 87.94 182 TRP A N 1
ATOM 1500 C CA . TRP A 1 182 ? 18.940 -1.614 -24.936 1.00 87.94 182 TRP A CA 1
ATOM 1501 C C . TRP A 1 182 ? 20.457 -1.808 -24.749 1.00 87.94 182 TRP A C 1
ATOM 1503 O O . TRP A 1 182 ? 21.236 -0.902 -25.014 1.00 87.94 182 TRP A O 1
ATOM 1513 N N . PHE A 1 183 ? 20.889 -3.009 -24.343 1.00 83.06 183 PHE A N 1
ATOM 1514 C CA . PHE A 1 183 ? 22.296 -3.338 -24.076 1.00 83.06 183 PHE A CA 1
ATOM 1515 C C . PHE A 1 183 ? 22.966 -4.147 -25.192 1.00 83.06 183 PHE A C 1
ATOM 1517 O O . PHE A 1 183 ? 24.186 -4.302 -25.182 1.00 83.06 183 PHE A O 1
ATOM 1524 N N . VAL A 1 184 ? 22.186 -4.646 -26.155 1.00 74.62 184 VAL A N 1
ATOM 1525 C CA . VAL A 1 184 ? 22.706 -5.265 -27.378 1.00 74.62 184 VAL A CA 1
ATOM 1526 C C . VAL A 1 184 ? 22.860 -4.177 -28.437 1.00 74.62 184 VAL A C 1
ATOM 1528 O O . VAL A 1 184 ? 21.987 -3.975 -29.278 1.00 74.62 184 VAL A O 1
ATOM 1531 N N . THR A 1 185 ? 23.989 -3.474 -28.390 1.00 58.62 185 THR A N 1
ATOM 1532 C CA . THR A 1 185 ? 24.501 -2.755 -29.562 1.00 58.62 185 THR A CA 1
ATOM 1533 C C . THR A 1 185 ? 24.681 -3.759 -30.706 1.00 58.62 185 THR A C 1
ATOM 1535 O O . THR A 1 185 ? 25.127 -4.878 -30.455 1.00 58.62 185 THR A O 1
ATOM 1538 N N . ASP A 1 186 ? 24.366 -3.374 -31.948 1.00 46.28 186 ASP A N 1
ATOM 1539 C CA . ASP A 1 186 ? 24.611 -4.188 -33.152 1.00 46.28 186 ASP A CA 1
ATOM 1540 C C . ASP A 1 186 ? 26.120 -4.443 -33.358 1.00 46.28 186 ASP A C 1
ATOM 1542 O O . ASP A 1 186 ? 26.804 -3.770 -34.140 1.00 46.28 186 ASP A O 1
ATOM 1546 N N . SER A 1 187 ? 26.637 -5.464 -32.676 1.00 40.56 187 SER A N 1
ATOM 1547 C CA . SER A 1 187 ? 28.026 -5.934 -32.762 1.00 40.56 187 SER A CA 1
ATOM 1548 C C . SER A 1 187 ? 28.342 -6.675 -34.072 1.00 40.56 187 SER A C 1
ATOM 1550 O O . SER A 1 187 ? 29.457 -7.152 -34.241 1.00 40.56 187 SER A O 1
ATOM 1552 N N . ASN A 1 188 ? 27.388 -6.723 -35.012 1.00 38.94 188 ASN A N 1
ATOM 1553 C CA . ASN A 1 188 ? 27.520 -7.301 -36.357 1.00 38.94 188 ASN A CA 1
ATOM 1554 C C . ASN A 1 188 ? 27.533 -6.243 -37.483 1.00 38.94 188 ASN A C 1
ATOM 1556 O O . ASN A 1 188 ? 27.417 -6.583 -38.658 1.00 38.94 188 ASN A O 1
ATOM 1560 N N . SER A 1 189 ? 27.701 -4.953 -37.162 1.00 39.00 189 SER A N 1
ATOM 1561 C CA . SER A 1 189 ? 27.914 -3.896 -38.174 1.00 39.00 189 SER A CA 1
ATOM 1562 C C . SER A 1 189 ? 29.384 -3.725 -38.606 1.00 39.00 189 SER A C 1
ATOM 1564 O O . SER A 1 189 ? 29.729 -2.765 -39.297 1.00 39.00 189 SER A O 1
ATOM 1566 N N . ALA A 1 190 ? 30.241 -4.691 -38.263 1.00 41.25 190 ALA A N 1
ATOM 1567 C CA . ALA A 1 190 ? 31.576 -4.874 -38.818 1.00 41.25 190 ALA A CA 1
ATOM 1568 C C . ALA A 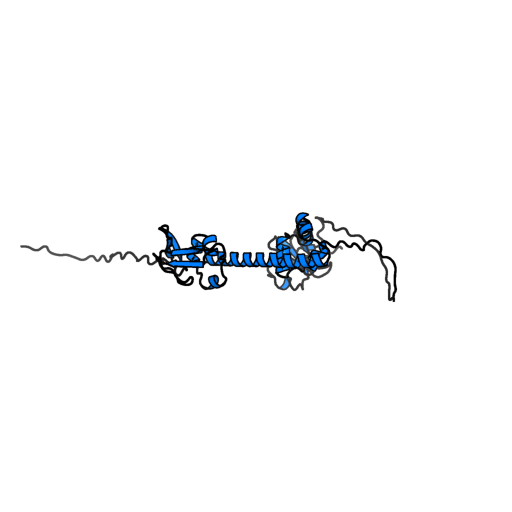1 190 ? 31.800 -6.367 -39.120 1.00 41.25 190 ALA A C 1
ATOM 1570 O O . ALA A 1 190 ? 31.433 -7.221 -38.320 1.00 41.25 190 ALA A O 1
ATOM 1571 N N . SER A 1 191 ? 32.397 -6.657 -40.282 1.00 39.91 191 SER A N 1
ATOM 1572 C CA . SER A 1 191 ? 32.817 -7.995 -40.735 1.00 39.91 191 SER A CA 1
ATOM 1573 C C . SER A 1 191 ? 31.773 -9.125 -40.708 1.00 39.91 191 SER A C 1
ATOM 1575 O O . SER A 1 191 ? 32.003 -10.143 -40.069 1.00 39.91 191 SER A O 1
ATOM 1577 N N . GLU A 1 192 ? 30.732 -9.039 -41.545 1.00 35.03 192 GLU A N 1
ATOM 1578 C CA . GLU A 1 192 ? 30.337 -10.234 -42.313 1.00 35.03 192 GLU A CA 1
ATOM 1579 C C . GLU A 1 192 ? 29.768 -9.885 -43.698 1.00 35.03 192 GLU A C 1
ATOM 1581 O O . GLU A 1 192 ? 28.594 -9.575 -43.896 1.00 35.03 192 GLU A O 1
ATOM 1586 N N . SER A 1 193 ? 30.656 -9.918 -44.691 1.00 38.31 193 SER A N 1
ATOM 1587 C CA . SER A 1 193 ? 30.322 -9.834 -46.110 1.00 38.31 193 SER A CA 1
ATOM 1588 C C . SER A 1 193 ? 30.914 -11.043 -46.831 1.00 38.31 193 SER A C 1
ATOM 1590 O O . SER A 1 193 ? 32.123 -11.057 -47.032 1.00 38.31 193 SER A O 1
ATOM 1592 N N . ILE A 1 194 ? 30.064 -12.015 -47.185 1.00 39.44 194 ILE A N 1
ATOM 1593 C CA . ILE A 1 194 ? 30.162 -13.077 -48.222 1.00 39.44 194 ILE A CA 1
ATOM 1594 C C . ILE A 1 194 ? 28.919 -13.967 -47.974 1.00 39.44 194 ILE A C 1
ATOM 1596 O O . ILE A 1 194 ? 28.791 -14.560 -46.914 1.00 39.44 194 ILE A O 1
ATOM 1600 N N . ALA A 1 195 ? 27.833 -13.785 -48.738 1.00 41.09 195 ALA A N 1
ATOM 1601 C CA . ALA A 1 195 ? 27.392 -14.676 -49.831 1.00 41.09 195 ALA A CA 1
ATOM 1602 C C . ALA A 1 195 ? 27.185 -16.141 -49.381 1.00 41.09 195 ALA A C 1
ATOM 1604 O O . ALA A 1 195 ? 28.111 -16.783 -48.907 1.00 41.09 195 ALA A O 1
ATOM 1605 N N . LEU A 1 196 ? 25.988 -16.722 -49.501 1.00 38.19 196 LEU A N 1
ATOM 1606 C CA . LEU A 1 196 ? 25.308 -17.123 -50.752 1.00 38.19 196 LEU A CA 1
ATOM 1607 C C . LEU A 1 196 ? 23.779 -17.261 -50.518 1.00 38.19 196 LEU A C 1
ATOM 1609 O O . LEU A 1 196 ? 23.367 -17.486 -49.387 1.00 38.19 196 LEU A O 1
ATOM 1613 N N . GLU A 1 197 ? 22.861 -17.200 -51.492 1.00 35.06 197 GLU A N 1
ATOM 1614 C CA . GLU A 1 197 ? 22.911 -16.775 -52.907 1.00 35.06 197 GLU A CA 1
ATOM 1615 C C . GLU A 1 197 ? 21.595 -16.002 -53.213 1.00 35.06 197 GLU A C 1
ATOM 1617 O O . GLU A 1 197 ? 21.288 -15.031 -52.521 1.00 35.06 197 GLU A O 1
ATOM 1622 N N . THR A 1 198 ? 20.791 -16.411 -54.204 1.00 36.66 198 THR A N 1
ATOM 1623 C CA . THR A 1 198 ? 19.535 -15.775 -54.652 1.00 36.66 198 THR A CA 1
ATOM 1624 C C . THR A 1 198 ? 18.554 -16.844 -55.202 1.00 36.66 198 THR A C 1
ATOM 1626 O O . THR A 1 198 ? 18.943 -18.008 -55.291 1.00 36.66 198 THR A O 1
ATOM 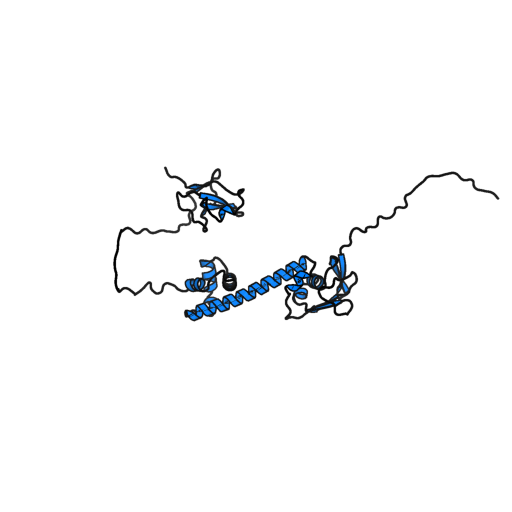1629 N N . PRO A 1 199 ? 17.262 -16.531 -55.481 1.00 37.66 199 PRO A N 1
ATOM 1630 C CA . PRO A 1 199 ? 16.848 -15.738 -56.656 1.00 37.66 199 PRO A CA 1
ATOM 1631 C C . PRO A 1 199 ? 15.870 -14.597 -56.286 1.00 37.66 199 PRO A C 1
ATOM 1633 O O . PRO A 1 199 ? 14.843 -14.802 -55.653 1.00 37.66 199 PRO A O 1
ATOM 1636 N N . LYS A 1 200 ? 16.190 -13.328 -56.568 1.00 36.28 200 LYS A N 1
ATOM 1637 C CA . LYS A 1 200 ? 15.836 -12.602 -57.813 1.00 36.28 200 LYS A CA 1
ATOM 1638 C C . LYS A 1 200 ? 14.333 -12.542 -58.148 1.00 36.28 200 LYS A C 1
ATOM 1640 O O . LYS A 1 200 ? 13.824 -13.468 -58.759 1.00 36.28 200 LYS A O 1
ATOM 1645 N N . LEU A 1 201 ? 13.720 -11.373 -57.900 1.00 32.19 201 LEU A N 1
ATOM 1646 C CA . LEU A 1 201 ? 12.771 -10.598 -58.747 1.00 32.19 201 LEU A CA 1
ATOM 1647 C C . LEU A 1 201 ? 12.138 -9.496 -57.858 1.00 32.19 201 LEU A C 1
ATOM 1649 O O . LEU A 1 201 ? 11.667 -9.802 -56.775 1.00 32.19 201 LEU A O 1
ATOM 1653 N N . ALA A 1 202 ? 12.097 -8.199 -58.182 1.00 33.47 202 ALA A N 1
ATOM 1654 C CA . ALA A 1 202 ? 12.772 -7.416 -59.217 1.00 33.47 202 ALA A CA 1
ATOM 1655 C C . ALA A 1 202 ? 13.129 -6.016 -58.651 1.00 33.47 202 ALA A C 1
ATOM 1657 O O . ALA A 1 202 ? 12.550 -5.560 -57.667 1.00 33.47 202 ALA A O 1
ATOM 1658 N N . LYS A 1 203 ? 14.107 -5.324 -59.250 1.00 35.44 203 LYS A N 1
ATOM 1659 C CA . LYS A 1 203 ? 14.619 -4.029 -58.759 1.00 35.44 203 LYS A CA 1
ATOM 1660 C C . LYS A 1 203 ? 13.850 -2.849 -59.359 1.00 35.44 203 LYS A C 1
ATOM 1662 O O . LYS A 1 203 ? 13.837 -2.732 -60.582 1.00 35.44 203 LYS A O 1
ATOM 1667 N N . THR A 1 204 ? 13.497 -1.850 -58.544 1.00 30.27 204 THR A N 1
ATOM 1668 C CA . THR A 1 204 ? 13.441 -0.458 -59.035 1.00 30.27 204 THR A CA 1
ATOM 1669 C C . THR A 1 204 ? 14.096 0.523 -58.062 1.00 30.27 204 THR A C 1
ATOM 1671 O O . THR A 1 204 ? 13.695 0.700 -56.918 1.00 30.27 204 THR A O 1
ATOM 1674 N N . LYS A 1 205 ? 15.175 1.144 -58.545 1.00 35.25 205 LYS A N 1
ATOM 1675 C CA . LYS A 1 205 ? 16.065 2.081 -57.843 1.00 35.25 205 LYS A CA 1
ATOM 1676 C C . LYS A 1 205 ? 15.319 3.364 -57.421 1.00 35.25 205 LYS A C 1
ATOM 1678 O O . LYS A 1 205 ? 14.636 3.925 -58.273 1.00 35.25 205 LYS A O 1
ATOM 1683 N N . ARG A 1 206 ? 15.665 3.974 -56.270 1.00 31.55 206 ARG A N 1
ATOM 1684 C CA . ARG A 1 206 ? 16.508 5.208 -56.221 1.00 31.55 206 ARG A CA 1
ATOM 1685 C C . ARG A 1 206 ? 16.630 5.897 -54.840 1.00 31.55 206 ARG A C 1
ATOM 1687 O O . ARG A 1 206 ? 15.642 6.217 -54.202 1.00 31.55 206 ARG A O 1
ATOM 1694 N N . LYS A 1 207 ? 17.874 6.317 -54.558 1.00 30.19 207 LYS A N 1
ATOM 1695 C CA . LYS A 1 207 ? 18.305 7.557 -53.865 1.00 30.19 207 LYS A CA 1
ATOM 1696 C C . LYS A 1 207 ? 17.890 7.806 -52.398 1.00 30.19 207 LYS A C 1
ATOM 1698 O O . LYS A 1 207 ? 16.908 8.476 -52.110 1.00 30.19 207 LYS A O 1
ATOM 1703 N N . SER A 1 208 ? 18.813 7.449 -51.502 1.00 44.88 208 SER A N 1
ATOM 1704 C CA . SER A 1 208 ? 19.466 8.362 -50.537 1.00 44.88 208 SER A CA 1
ATOM 1705 C C . SER A 1 208 ? 18.768 9.695 -50.182 1.00 44.88 208 SER A C 1
ATOM 1707 O O . SER A 1 208 ? 18.774 10.630 -50.992 1.00 44.88 208 SER A O 1
ATOM 1709 N N . ARG A 1 209 ? 18.368 9.876 -48.912 1.00 33.62 209 ARG A N 1
ATOM 1710 C CA . ARG A 1 209 ? 18.328 11.215 -48.289 1.00 33.62 209 ARG A CA 1
ATOM 1711 C C . ARG A 1 209 ? 18.410 11.173 -46.756 1.00 33.62 209 ARG A C 1
ATOM 1713 O O . ARG A 1 209 ? 17.610 10.504 -46.114 1.00 33.62 209 ARG A O 1
ATOM 1720 N N . LYS A 1 210 ? 19.351 11.940 -46.187 1.00 45.66 210 LYS A N 1
ATOM 1721 C CA . LYS A 1 210 ? 19.461 12.232 -44.744 1.00 45.66 210 LYS A CA 1
ATOM 1722 C C . LYS A 1 210 ? 18.188 12.913 -44.210 1.00 45.66 210 LYS A C 1
ATOM 1724 O O . LYS A 1 210 ? 17.657 13.790 -44.892 1.00 45.66 210 LYS A O 1
ATOM 1729 N N . LYS A 1 211 ? 17.812 12.614 -42.961 1.00 31.19 211 LYS A N 1
ATOM 1730 C CA . LYS A 1 211 ? 17.132 13.507 -41.994 1.00 31.19 211 LYS A CA 1
ATOM 1731 C C . LYS A 1 211 ? 17.648 13.107 -40.603 1.00 31.19 211 LYS A C 1
ATOM 1733 O O . LYS A 1 211 ? 17.603 11.924 -40.304 1.00 31.19 211 LYS A O 1
ATOM 1738 N N . ASN A 1 212 ? 18.276 13.952 -39.785 1.00 29.67 212 ASN A N 1
ATOM 1739 C CA . ASN A 1 212 ? 17.905 15.291 -39.296 1.00 29.67 212 ASN A CA 1
ATOM 1740 C C . ASN A 1 212 ? 16.547 15.301 -38.582 1.00 29.67 212 ASN A C 1
ATOM 1742 O O . ASN A 1 212 ? 15.522 15.655 -39.162 1.00 29.67 212 ASN A O 1
ATOM 1746 N N . THR A 1 213 ? 16.582 14.948 -37.298 1.00 29.77 213 THR A N 1
ATOM 1747 C CA . THR A 1 213 ? 15.597 15.334 -36.285 1.00 29.77 213 THR A CA 1
ATOM 1748 C C . THR A 1 213 ? 15.975 16.708 -35.730 1.00 29.77 213 THR A C 1
ATOM 1750 O O . THR A 1 213 ? 16.852 16.810 -34.877 1.00 29.77 213 THR A O 1
ATOM 1753 N N . SER A 1 214 ? 15.337 17.772 -36.213 1.00 34.09 214 SER A N 1
ATOM 1754 C CA . SER A 1 214 ? 15.452 19.104 -35.613 1.00 34.09 214 SER A CA 1
ATOM 1755 C C . SER A 1 214 ? 14.236 19.388 -34.736 1.00 34.09 214 SER A C 1
ATOM 1757 O O . SER A 1 214 ? 13.110 19.408 -35.237 1.00 34.09 214 SER A O 1
ATOM 1759 N N . LEU A 1 215 ? 14.471 19.679 -33.453 1.00 46.34 215 LEU A N 1
ATOM 1760 C CA . LEU A 1 215 ? 13.616 20.623 -32.736 1.00 46.34 215 LEU A CA 1
ATOM 1761 C C . LEU A 1 215 ? 13.637 21.945 -33.513 1.00 46.34 215 LEU A C 1
ATOM 1763 O O . LEU A 1 215 ? 14.711 22.422 -33.874 1.00 46.34 215 LEU A O 1
ATOM 1767 N N . ALA A 1 216 ? 12.468 22.526 -33.751 1.00 32.09 216 ALA A N 1
ATOM 1768 C CA . ALA A 1 216 ? 12.335 23.905 -34.195 1.00 32.09 216 ALA A CA 1
ATOM 1769 C C . ALA A 1 216 ? 10.967 24.435 -33.754 1.00 32.09 216 ALA A C 1
ATOM 1771 O O . ALA A 1 216 ? 9.936 23.832 -34.059 1.00 32.09 216 ALA A O 1
ATOM 1772 N N . SER A 1 217 ? 10.966 25.559 -33.041 1.00 44.50 217 SER A N 1
ATOM 1773 C CA . SER A 1 217 ? 9.855 26.505 -33.105 1.00 44.50 217 SER A CA 1
ATOM 1774 C C . SER A 1 217 ? 9.845 27.182 -34.486 1.00 44.50 217 SER A C 1
ATOM 1776 O O . SER A 1 217 ? 10.838 27.125 -35.212 1.00 44.50 217 SER A O 1
ATOM 1778 N N . SER A 1 218 ? 8.732 27.843 -34.817 1.00 33.91 218 SER A N 1
ATOM 1779 C CA . SER A 1 218 ? 8.509 28.610 -36.059 1.00 33.91 218 SER A CA 1
ATOM 1780 C C . SER A 1 218 ? 8.259 27.763 -37.321 1.00 33.91 218 SER A C 1
ATOM 1782 O O . SER A 1 218 ? 9.153 27.113 -37.857 1.00 33.91 218 SER A O 1
ATOM 1784 N N . GLY A 1 219 ? 7.022 27.823 -37.835 1.00 37.25 219 GLY A N 1
ATOM 1785 C CA . GLY A 1 219 ? 6.583 27.141 -39.063 1.00 37.25 219 GLY A CA 1
ATOM 1786 C C . GLY A 1 219 ? 5.348 26.264 -38.843 1.00 37.25 219 GLY A C 1
ATOM 1787 O O . GLY A 1 219 ? 5.456 25.047 -38.684 1.00 37.25 219 GLY A O 1
ATOM 1788 N N . SER A 1 220 ? 4.169 26.884 -38.822 1.00 52.69 220 SER A N 1
ATOM 1789 C CA . SER A 1 220 ? 2.864 26.267 -38.554 1.00 52.69 220 SER A CA 1
ATOM 1790 C C . SER A 1 220 ? 2.373 25.354 -39.688 1.00 52.69 220 SER A C 1
ATOM 1792 O O . SER A 1 220 ? 1.412 25.664 -40.379 1.00 52.69 220 SER A O 1
ATOM 1794 N N . ILE A 1 221 ? 2.958 24.154 -39.800 1.00 58.88 221 ILE A N 1
ATOM 1795 C CA . ILE A 1 221 ? 2.524 23.074 -40.720 1.00 58.88 221 ILE A CA 1
ATOM 1796 C C . ILE A 1 221 ? 1.047 22.661 -40.507 1.00 58.88 221 ILE A C 1
ATOM 1798 O O . ILE A 1 221 ? 0.484 21.895 -41.296 1.00 58.88 221 ILE A O 1
ATOM 1802 N N . ILE A 1 222 ? 0.424 23.113 -39.417 1.00 64.75 222 ILE A N 1
ATOM 1803 C CA . ILE A 1 222 ? -0.915 22.735 -38.985 1.00 64.75 222 ILE A CA 1
ATOM 1804 C C . ILE A 1 222 ? -1.635 24.000 -38.516 1.00 64.75 222 ILE A C 1
ATOM 1806 O O . ILE A 1 222 ? -1.212 24.634 -37.551 1.00 64.75 222 ILE A O 1
ATOM 1810 N N . LEU A 1 223 ? -2.717 24.339 -39.211 1.00 63.81 223 LEU A N 1
ATOM 1811 C CA . LEU A 1 223 ? -3.606 25.450 -38.893 1.00 63.81 223 LEU A CA 1
ATOM 1812 C C . LEU A 1 223 ? -4.660 24.967 -37.896 1.00 63.81 223 LEU A C 1
ATOM 1814 O O . LEU A 1 223 ? -5.319 23.951 -38.133 1.00 63.81 223 LEU A O 1
ATOM 1818 N N . VAL A 1 224 ? -4.804 25.690 -36.788 1.00 71.56 224 VAL A N 1
ATOM 1819 C CA . VAL A 1 224 ? -5.815 25.454 -35.752 1.00 71.56 224 VAL A CA 1
ATOM 1820 C C . VAL A 1 224 ? -6.895 26.516 -35.918 1.00 71.56 224 VAL A C 1
ATOM 1822 O O . VAL A 1 224 ? -6.589 27.705 -35.950 1.00 71.56 224 VAL A O 1
ATOM 1825 N N . ASP A 1 225 ? -8.147 26.090 -36.064 1.00 62.00 225 ASP A N 1
ATOM 1826 C CA . ASP A 1 225 ? -9.254 26.993 -36.385 1.00 62.00 225 ASP A CA 1
ATOM 1827 C C . ASP A 1 225 ? -9.480 28.000 -35.237 1.00 62.00 225 ASP A C 1
ATOM 1829 O O . ASP A 1 225 ? -9.827 27.612 -34.120 1.00 62.00 225 ASP A O 1
ATOM 1833 N N . GLY A 1 226 ? -9.218 29.286 -35.496 1.00 59.66 226 GLY A N 1
ATOM 1834 C CA . GLY A 1 226 ? -9.381 30.384 -34.535 1.00 59.66 226 GLY A CA 1
ATOM 1835 C C . GLY A 1 226 ? -8.264 30.594 -33.498 1.00 59.66 226 GLY A C 1
ATOM 1836 O O . GLY A 1 226 ? -8.477 31.381 -32.577 1.00 59.66 226 GLY A O 1
ATOM 1837 N N . MET A 1 227 ? -7.098 29.934 -33.595 1.00 58.16 227 MET A N 1
ATOM 1838 C CA . MET A 1 227 ? -5.999 30.137 -32.630 1.00 58.16 227 MET A CA 1
ATOM 1839 C C . MET A 1 227 ? -4.598 30.139 -33.260 1.00 58.16 227 MET A C 1
ATOM 1841 O O . MET A 1 227 ? -4.098 29.100 -33.697 1.00 58.16 227 MET A O 1
ATOM 1845 N N . ASP A 1 228 ? -3.909 31.278 -33.179 1.00 53.31 228 ASP A N 1
ATOM 1846 C CA . ASP A 1 228 ? -2.497 31.393 -33.546 1.00 53.31 228 ASP A CA 1
ATOM 1847 C C . ASP A 1 228 ? -1.559 30.943 -32.412 1.00 53.31 228 ASP A C 1
ATOM 1849 O O . ASP A 1 228 ? -1.847 31.092 -31.224 1.00 53.31 228 ASP A O 1
ATOM 1853 N N . ASN A 1 229 ? -0.384 30.427 -32.791 1.00 56.03 229 ASN A N 1
ATOM 1854 C CA . ASN A 1 229 ? 0.749 30.143 -31.898 1.00 56.03 229 ASN A CA 1
ATOM 1855 C C . ASN A 1 229 ? 0.504 29.101 -30.772 1.00 56.03 229 ASN A C 1
ATOM 1857 O O . ASN A 1 229 ? 1.136 29.151 -29.716 1.00 56.03 229 ASN A O 1
ATOM 1861 N N . VAL A 1 230 ? -0.385 28.122 -30.992 1.00 65.88 230 VAL A N 1
ATOM 1862 C CA . VAL A 1 230 ? -0.665 27.038 -30.026 1.00 65.88 230 VAL A CA 1
ATOM 1863 C C . VAL A 1 230 ? 0.307 25.860 -30.173 1.00 65.88 230 VAL A C 1
ATOM 1865 O O . VAL A 1 230 ? 0.604 25.404 -31.280 1.00 65.88 230 VAL A O 1
ATOM 1868 N N . MET A 1 231 ? 0.759 25.297 -29.047 1.00 71.31 231 MET A N 1
ATOM 1869 C CA . MET A 1 231 ? 1.576 24.079 -29.037 1.00 71.31 231 MET A CA 1
ATOM 1870 C C . MET A 1 231 ? 0.784 22.869 -29.554 1.00 71.31 231 MET A C 1
ATOM 1872 O O . MET A 1 231 ? -0.196 22.431 -28.946 1.00 71.31 231 MET A O 1
ATOM 1876 N N . THR A 1 232 ? 1.254 22.292 -30.662 1.00 79.75 232 THR A N 1
ATOM 1877 C CA . THR A 1 232 ? 0.659 21.117 -31.312 1.00 79.75 232 THR A CA 1
ATOM 1878 C C . THR A 1 232 ? 1.590 19.904 -31.262 1.00 79.75 232 THR A C 1
ATOM 1880 O O . THR A 1 232 ? 2.815 20.028 -31.314 1.00 79.75 232 THR A O 1
ATOM 1883 N N . ARG A 1 233 ? 1.019 18.694 -31.173 1.00 85.25 233 ARG A N 1
ATOM 1884 C CA . ARG A 1 233 ? 1.774 17.428 -31.169 1.00 85.25 233 ARG A CA 1
ATOM 1885 C C . ARG A 1 233 ? 1.053 16.336 -31.956 1.00 85.25 233 ARG A C 1
ATOM 1887 O O . ARG A 1 233 ? -0.142 16.126 -31.792 1.00 85.25 233 ARG A O 1
ATOM 1894 N N . ILE A 1 234 ? 1.789 15.573 -32.762 1.00 87.31 234 ILE A N 1
ATOM 1895 C CA . ILE A 1 234 ? 1.247 14.419 -33.502 1.00 87.31 234 ILE A CA 1
ATOM 1896 C C . ILE A 1 234 ? 1.028 13.225 -32.553 1.00 87.31 234 ILE A C 1
ATOM 1898 O O . ILE A 1 234 ? 1.932 12.841 -31.806 1.00 87.31 234 ILE A O 1
ATOM 1902 N N . ALA A 1 235 ? -0.161 12.615 -32.594 1.00 83.25 235 ALA A N 1
ATOM 1903 C CA . ALA A 1 235 ? -0.525 11.481 -31.748 1.00 83.25 235 ALA A CA 1
ATOM 1904 C C . ALA A 1 235 ? 0.199 10.185 -32.147 1.00 83.25 235 ALA A C 1
ATOM 1906 O O . ALA A 1 235 ? 0.048 9.690 -33.266 1.00 83.25 235 ALA A O 1
ATOM 1907 N N . ARG A 1 236 ? 0.900 9.557 -31.192 1.00 83.31 236 ARG A N 1
ATOM 1908 C CA . ARG A 1 236 ? 1.624 8.286 -31.402 1.00 83.31 236 ARG A CA 1
ATOM 1909 C C . ARG A 1 236 ? 0.717 7.083 -31.704 1.00 83.31 236 ARG A C 1
ATOM 1911 O O . ARG A 1 236 ? 1.179 6.127 -32.311 1.00 83.31 236 ARG A O 1
ATOM 1918 N N . CYS A 1 237 ? -0.556 7.116 -31.301 1.00 80.38 237 CYS A N 1
ATOM 1919 C CA . CYS A 1 237 ? -1.486 5.990 -31.475 1.00 80.38 237 CYS A CA 1
ATOM 1920 C C . CYS A 1 237 ? -1.979 5.796 -32.918 1.00 80.38 237 CYS A C 1
ATOM 1922 O O . CYS A 1 237 ? -2.488 4.730 -33.250 1.00 80.38 237 CYS A O 1
ATOM 1924 N N . CYS A 1 238 ? -1.869 6.817 -33.772 1.00 81.50 238 CYS A N 1
ATOM 1925 C CA . CYS A 1 238 ? -2.341 6.741 -35.155 1.00 81.50 238 CYS A CA 1
ATOM 1926 C C . CYS A 1 238 ? -1.432 7.439 -36.174 1.00 81.50 238 CYS A C 1
ATOM 1928 O O . CYS A 1 238 ? -1.613 7.194 -37.369 1.00 81.50 238 CYS A O 1
ATOM 1930 N N . SER A 1 239 ? -0.470 8.255 -35.722 1.00 84.00 239 SER A N 1
ATOM 1931 C CA . SER A 1 239 ? 0.588 8.896 -36.516 1.00 84.00 239 SER A CA 1
ATOM 1932 C C . SER A 1 239 ? 0.086 9.438 -37.864 1.00 84.00 239 SER A C 1
ATOM 1934 O O . SER A 1 239 ? 0.452 8.900 -38.913 1.00 84.00 239 SER A O 1
ATOM 1936 N N . PRO A 1 240 ? -0.817 10.442 -37.862 1.00 84.25 240 PRO A N 1
ATOM 1937 C CA . PRO A 1 240 ? -1.340 11.040 -39.087 1.00 84.25 240 PRO A CA 1
ATOM 1938 C C . PRO A 1 240 ? -0.222 11.580 -39.982 1.00 84.25 240 PRO A C 1
ATOM 1940 O O . PRO A 1 240 ? 0.630 12.356 -39.548 1.00 84.25 240 PRO A O 1
ATOM 1943 N N . ALA A 1 241 ? -0.245 11.160 -41.246 1.00 79.62 241 ALA A N 1
ATOM 1944 C CA . ALA A 1 241 ? 0.646 11.666 -42.277 1.00 79.62 241 ALA A CA 1
ATOM 1945 C C . ALA A 1 241 ? 0.070 12.940 -42.913 1.00 79.62 241 ALA A C 1
ATOM 1947 O O . ALA A 1 241 ? -1.138 13.186 -42.868 1.00 79.62 241 ALA A O 1
ATOM 1948 N N . LYS A 1 242 ? 0.942 13.730 -43.549 1.00 77.12 242 LYS A N 1
ATOM 1949 C CA . LYS A 1 242 ? 0.540 14.933 -44.290 1.00 77.12 242 LYS A CA 1
ATOM 1950 C C . LYS A 1 242 ? -0.543 14.599 -45.322 1.00 77.12 242 LYS A C 1
ATOM 1952 O O . LYS A 1 242 ? -0.478 13.546 -45.955 1.00 77.12 242 LYS A O 1
ATOM 1957 N N . TYR A 1 243 ? -1.499 15.511 -45.490 1.00 74.94 243 TYR A N 1
ATOM 1958 C CA . TYR A 1 243 ? -2.652 15.390 -46.397 1.00 74.94 243 TYR A CA 1
ATOM 1959 C C . TYR A 1 243 ? -3.684 14.306 -46.029 1.00 74.94 243 TYR A C 1
ATOM 1961 O O . TYR A 1 243 ? -4.610 14.064 -46.797 1.00 74.94 243 TYR A O 1
ATOM 1969 N N . GLN A 1 244 ? -3.578 13.673 -44.856 1.00 80.88 244 GLN A N 1
ATOM 1970 C CA . GLN A 1 244 ? -4.657 12.844 -44.307 1.00 80.88 244 GLN A CA 1
ATOM 1971 C C . GLN A 1 244 ? -5.634 13.698 -43.496 1.00 80.88 244 GLN A C 1
ATOM 1973 O O . GLN A 1 244 ? -5.220 14.677 -42.877 1.00 80.88 244 GLN A O 1
ATOM 1978 N N . ALA A 1 245 ? -6.907 13.308 -43.451 1.00 84.00 245 ALA A N 1
ATOM 1979 C CA . ALA A 1 245 ? -7.899 13.975 -42.615 1.00 84.00 245 ALA A CA 1
ATOM 1980 C C . ALA A 1 245 ? -7.535 13.834 -41.121 1.00 84.00 245 ALA A C 1
ATOM 1982 O O . ALA A 1 245 ? -7.269 12.725 -40.631 1.00 84.00 245 ALA A O 1
ATOM 1983 N N . ILE A 1 246 ? -7.467 14.967 -40.419 1.00 88.94 246 ILE A N 1
ATOM 1984 C CA . ILE A 1 246 ? -6.961 15.081 -39.048 1.00 88.94 246 ILE A CA 1
ATOM 1985 C C . ILE A 1 246 ? -7.936 15.836 -38.149 1.00 88.94 246 ILE A C 1
ATOM 1987 O O . ILE A 1 246 ? -8.636 16.735 -38.591 1.00 88.94 246 ILE A O 1
ATOM 1991 N N . GLN A 1 247 ? -7.929 15.480 -36.868 1.00 89.44 247 GLN A N 1
ATOM 1992 C CA . GLN A 1 247 ? -8.744 16.094 -35.827 1.00 89.44 247 GLN A CA 1
ATOM 1993 C C . GLN A 1 247 ? -7.856 16.420 -34.621 1.00 89.44 247 GLN A C 1
ATOM 1995 O O . GLN A 1 247 ? -7.026 15.603 -34.206 1.00 89.44 247 GLN A O 1
ATOM 2000 N N . GLY A 1 248 ? -8.016 17.621 -34.066 1.00 88.69 248 GLY A N 1
ATOM 2001 C CA . GLY A 1 248 ? -7.314 18.074 -32.874 1.00 88.69 248 GLY A CA 1
ATOM 2002 C C . GLY A 1 248 ? -8.105 17.743 -31.615 1.00 88.69 248 GLY A C 1
ATOM 2003 O O . GLY A 1 248 ? -9.337 17.795 -31.610 1.00 88.69 248 GLY A O 1
ATOM 2004 N N . TYR A 1 249 ? -7.389 17.425 -30.541 1.00 88.62 249 TYR A N 1
ATOM 2005 C CA . TYR A 1 249 ? -7.942 17.198 -29.212 1.00 88.62 249 TYR A CA 1
ATOM 2006 C C . TYR A 1 249 ? -7.176 18.018 -28.174 1.00 88.62 249 TYR A C 1
ATOM 2008 O O . TYR A 1 249 ? -5.948 17.913 -28.091 1.00 88.62 249 TYR A O 1
ATOM 2016 N N . LEU A 1 250 ? -7.886 18.815 -27.374 1.00 86.25 250 LEU A N 1
ATOM 2017 C CA . LEU A 1 250 ? -7.283 19.613 -26.307 1.00 86.25 250 LEU A CA 1
ATOM 2018 C C . LEU A 1 250 ? -7.058 18.761 -25.050 1.00 86.25 250 LEU A C 1
ATOM 2020 O O . LEU A 1 250 ? -8.009 18.327 -24.392 1.00 86.25 250 LEU A O 1
ATOM 2024 N N . THR A 1 251 ? -5.794 18.526 -24.693 1.00 80.88 251 THR A N 1
ATOM 2025 C CA . THR A 1 251 ? -5.449 17.837 -23.441 1.00 80.88 251 THR A CA 1
ATOM 2026 C C . THR A 1 251 ? -5.612 18.763 -22.231 1.00 80.88 251 THR A C 1
ATOM 2028 O O . THR A 1 251 ? -5.657 19.987 -22.357 1.00 80.88 251 THR A O 1
ATOM 2031 N N . GLN A 1 252 ? -5.667 18.186 -21.024 1.00 77.94 252 GLN A N 1
ATOM 2032 C CA . GLN A 1 252 ? -5.687 18.959 -19.770 1.00 77.94 252 GLN A CA 1
ATOM 2033 C C . GLN A 1 252 ? -4.436 19.843 -19.603 1.00 77.94 252 GLN A C 1
ATOM 2035 O O . GLN A 1 252 ? -4.517 20.918 -19.019 1.00 77.94 252 GLN A O 1
ATOM 2040 N N . GLU A 1 253 ? -3.311 19.432 -20.192 1.00 73.38 253 GLU A N 1
ATOM 2041 C CA . GLU A 1 253 ? -2.038 20.167 -20.238 1.00 73.38 253 GLU A CA 1
ATOM 2042 C C . GLU A 1 253 ? -2.046 21.339 -21.245 1.00 73.38 253 GLU A C 1
ATOM 2044 O O . GLU A 1 253 ? -1.007 21.947 -21.488 1.00 73.38 253 GLU A O 1
ATOM 2049 N N . ARG A 1 254 ? -3.203 21.664 -21.847 1.00 75.44 254 ARG A N 1
ATOM 2050 C CA . ARG A 1 254 ? -3.387 22.725 -22.860 1.00 75.44 254 ARG A CA 1
ATOM 2051 C C . ARG A 1 254 ? -2.560 22.536 -24.143 1.00 75.44 254 ARG A C 1
ATOM 2053 O O . ARG A 1 254 ? -2.308 23.497 -24.865 1.00 75.44 254 ARG A O 1
ATOM 2060 N N . VAL A 1 255 ? -2.186 21.296 -24.467 1.00 82.62 255 VAL A N 1
ATOM 2061 C CA . VAL A 1 255 ? -1.504 20.938 -25.722 1.00 82.62 255 VAL A CA 1
ATOM 2062 C C . VAL A 1 255 ? -2.510 20.317 -26.689 1.00 82.62 255 VAL A C 1
ATOM 2064 O O . VAL A 1 255 ? -3.246 19.395 -26.328 1.00 82.62 255 VAL A O 1
ATOM 2067 N N . ILE A 1 256 ? -2.530 20.780 -27.940 1.00 86.50 256 ILE A N 1
ATOM 2068 C CA . ILE A 1 256 ? -3.405 20.205 -28.969 1.00 86.50 256 ILE A CA 1
ATOM 2069 C C . ILE A 1 256 ? -2.734 18.959 -29.549 1.00 86.50 256 ILE A C 1
ATOM 2071 O O . ILE A 1 256 ? -1.712 19.031 -30.236 1.00 86.50 256 ILE A O 1
ATOM 2075 N N . THR A 1 257 ? -3.318 17.796 -29.274 1.00 88.94 257 THR A N 1
ATOM 2076 C CA . THR A 1 257 ? -2.839 16.511 -29.794 1.00 88.94 257 THR A CA 1
ATOM 2077 C C . THR A 1 257 ? -3.618 16.129 -31.049 1.00 88.94 257 THR A C 1
ATOM 2079 O O . THR A 1 257 ? -4.843 16.217 -31.083 1.00 88.94 257 THR A O 1
ATOM 2082 N N . ILE A 1 258 ? -2.906 15.726 -32.100 1.00 89.44 258 ILE A N 1
ATOM 2083 C CA . ILE A 1 258 ? -3.444 15.614 -33.459 1.00 89.44 258 ILE A CA 1
ATOM 2084 C C . ILE A 1 258 ? -3.563 14.152 -33.857 1.00 89.44 258 ILE A C 1
ATOM 2086 O O . ILE A 1 258 ? -2.565 13.436 -33.974 1.00 89.44 258 ILE A O 1
ATOM 2090 N N . HIS A 1 259 ? -4.799 13.735 -34.095 1.00 91.31 259 HIS A N 1
ATOM 2091 C CA . HIS A 1 259 ? -5.188 12.381 -34.456 1.00 91.31 259 HIS A CA 1
ATOM 2092 C C . HIS A 1 259 ? -5.685 12.325 -35.907 1.00 91.31 259 HIS A C 1
ATOM 2094 O O . HIS A 1 259 ? -6.031 13.344 -36.498 1.00 91.31 259 HIS A O 1
ATOM 2100 N N . LYS A 1 260 ? -5.768 11.121 -36.481 1.00 88.56 260 LYS A N 1
ATOM 2101 C CA . LYS A 1 260 ? -6.632 10.861 -37.647 1.00 88.56 260 LYS A CA 1
ATOM 2102 C C . LYS A 1 260 ? -8.096 10.969 -37.205 1.00 88.56 260 LYS A C 1
ATOM 2104 O O . LYS A 1 260 ? -8.403 10.493 -36.114 1.00 88.56 260 LYS A O 1
ATOM 2109 N N . GLU A 1 261 ? -8.991 11.490 -38.045 1.00 83.94 261 GLU A N 1
ATOM 2110 C CA . GLU A 1 261 ? -10.436 11.578 -37.728 1.00 83.94 261 GLU A CA 1
ATOM 2111 C C . GLU A 1 261 ? -11.015 10.239 -37.239 1.00 83.94 261 GLU A C 1
ATOM 2113 O O . GLU A 1 261 ? -11.641 10.154 -36.186 1.00 83.94 261 GLU A O 1
ATOM 2118 N N . LYS A 1 262 ? -10.734 9.151 -37.968 1.00 84.06 262 LYS A N 1
ATOM 2119 C CA . LYS A 1 262 ? -11.198 7.788 -37.650 1.00 84.06 262 LYS A CA 1
ATOM 2120 C C . LYS A 1 262 ? -10.268 7.054 -36.671 1.00 84.06 262 LYS A C 1
ATOM 2122 O O . LYS A 1 262 ? -9.993 5.868 -36.832 1.00 84.06 262 LYS A O 1
ATOM 2127 N N . CYS A 1 263 ? -9.724 7.756 -35.676 1.00 85.62 263 CYS A N 1
ATOM 2128 C CA . CYS A 1 263 ? -8.898 7.147 -34.634 1.00 85.62 263 CYS A CA 1
ATOM 2129 C C . CYS A 1 263 ? -9.777 6.523 -33.536 1.00 85.62 263 CYS A C 1
ATOM 2131 O O . CYS A 1 263 ? -10.488 7.223 -32.819 1.00 85.62 263 CYS A O 1
ATOM 2133 N N . SER A 1 264 ? -9.659 5.210 -33.338 1.00 85.50 264 SER A N 1
ATOM 2134 C CA . SER A 1 264 ? -10.409 4.438 -32.331 1.00 85.50 264 SER A CA 1
ATOM 2135 C C . SER A 1 264 ? -10.092 4.796 -30.868 1.00 85.50 264 SER A C 1
ATOM 2137 O O . SER A 1 264 ? -10.828 4.399 -29.966 1.00 85.50 264 SER A O 1
ATOM 2139 N N . PHE A 1 265 ? -9.020 5.556 -30.616 1.00 84.06 265 PHE A N 1
ATOM 2140 C CA . PHE A 1 265 ? -8.764 6.191 -29.318 1.00 84.06 265 PHE A CA 1
ATOM 2141 C C . PHE A 1 265 ? -9.516 7.523 -29.177 1.00 84.06 265 PHE A C 1
ATOM 2143 O O . PHE A 1 265 ? -10.122 7.774 -28.142 1.00 84.06 265 PHE A O 1
ATOM 2150 N N . LEU A 1 266 ? -9.527 8.347 -30.232 1.00 85.25 266 LEU A N 1
ATOM 2151 C CA . LEU A 1 266 ? -10.199 9.651 -30.252 1.00 85.25 266 LEU A CA 1
ATOM 2152 C C . LEU A 1 266 ? -11.718 9.513 -30.059 1.00 85.25 266 LEU A C 1
ATOM 2154 O O . LEU A 1 266 ? -12.311 10.275 -29.307 1.00 85.25 266 LEU A O 1
ATOM 2158 N N . GLN A 1 267 ? -12.324 8.486 -30.663 1.00 83.06 267 GLN A N 1
ATOM 2159 C CA . GLN A 1 267 ? -13.755 8.168 -30.534 1.00 83.06 267 GLN A CA 1
ATOM 2160 C C . GLN A 1 267 ? -14.216 7.846 -29.099 1.00 83.06 267 GLN A C 1
ATOM 2162 O O . GLN A 1 267 ? -15.415 7.798 -28.850 1.00 83.06 267 GLN A O 1
ATOM 2167 N N . LYS A 1 268 ? -13.290 7.606 -28.159 1.00 84.25 268 LYS A N 1
ATOM 2168 C CA . LYS A 1 268 ? -13.592 7.324 -26.744 1.00 84.25 268 LYS A CA 1
ATOM 2169 C C . LYS A 1 268 ? -13.466 8.558 -25.841 1.00 84.25 268 LYS A C 1
ATOM 2171 O O . LYS A 1 268 ? -13.632 8.437 -24.629 1.00 84.25 268 LYS A O 1
ATOM 2176 N N . LEU A 1 269 ? -13.111 9.715 -26.400 1.00 84.19 269 LEU A N 1
ATOM 2177 C CA . LEU A 1 269 ? -12.876 10.954 -25.661 1.00 84.19 269 LEU A CA 1
ATOM 2178 C C . LEU A 1 269 ? -14.077 11.903 -25.759 1.00 84.19 269 LEU A C 1
ATOM 2180 O O . LEU A 1 269 ? -14.878 11.818 -26.685 1.00 84.19 269 LEU A O 1
ATOM 2184 N N . SER A 1 270 ? -14.183 12.823 -24.797 1.00 79.44 270 SER A N 1
ATOM 2185 C CA . SER A 1 270 ? -15.261 13.818 -24.735 1.00 79.44 270 SER A CA 1
ATOM 2186 C C . SER A 1 270 ? -15.256 14.714 -25.988 1.00 79.44 270 SER A C 1
ATOM 2188 O O . SER A 1 270 ? -14.218 15.338 -26.246 1.00 79.44 270 SER A O 1
ATOM 2190 N N . PRO A 1 271 ? -16.373 14.835 -26.732 1.00 82.69 271 PRO A N 1
ATOM 2191 C CA . PRO A 1 271 ? -16.430 15.635 -27.959 1.00 82.69 271 PRO A CA 1
ATOM 2192 C C . PRO A 1 271 ? -16.241 17.138 -27.703 1.00 82.69 271 PRO A C 1
ATOM 2194 O O . PRO A 1 271 ? -15.709 17.839 -28.557 1.00 82.69 271 PRO A O 1
ATOM 2197 N N . ASP A 1 272 ? -16.563 17.619 -26.499 1.00 82.94 272 ASP A N 1
ATOM 2198 C CA . ASP A 1 272 ? -16.483 19.033 -26.084 1.00 82.94 272 ASP A CA 1
ATOM 2199 C C . ASP A 1 272 ? -15.060 19.632 -26.137 1.00 82.94 272 ASP A C 1
ATOM 2201 O O . ASP A 1 272 ? -14.872 20.833 -25.960 1.00 82.94 272 ASP A O 1
ATOM 2205 N N . ARG A 1 273 ? -14.035 18.794 -26.349 1.00 84.06 273 ARG A N 1
ATOM 2206 C CA . ARG A 1 273 ? -12.615 19.182 -26.458 1.00 84.06 273 ARG A CA 1
ATOM 2207 C C . ARG A 1 273 ? -12.033 18.963 -27.858 1.00 84.06 273 ARG A C 1
ATOM 2209 O O . ARG A 1 273 ? -10.809 18.949 -28.024 1.00 84.06 273 ARG A O 1
ATOM 2216 N N . PHE A 1 274 ? -12.886 18.750 -28.859 1.00 87.62 274 PHE A N 1
ATOM 2217 C CA . PHE A 1 274 ? -12.474 18.553 -30.247 1.00 87.62 274 PHE A CA 1
ATOM 2218 C C . PHE A 1 274 ? -12.248 19.907 -30.926 1.00 87.62 274 PHE A C 1
ATOM 2220 O O . PHE A 1 274 ? -13.134 20.754 -30.966 1.00 87.62 274 PHE A O 1
ATOM 2227 N N . ILE A 1 275 ? -11.058 20.096 -31.497 1.00 85.25 275 ILE A N 1
ATOM 2228 C CA . ILE A 1 275 ? -10.664 21.320 -32.202 1.00 85.25 275 ILE A CA 1
ATOM 2229 C C . ILE A 1 275 ? -10.404 20.982 -33.668 1.00 85.25 275 ILE A C 1
ATOM 2231 O O . ILE A 1 275 ? -9.666 20.039 -33.971 1.00 85.25 275 ILE A O 1
ATOM 2235 N N . LYS A 1 276 ? -11.012 21.741 -34.586 1.00 83.19 276 LYS A N 1
ATOM 2236 C CA . LYS A 1 276 ? -10.777 21.596 -36.028 1.00 83.19 276 LYS A CA 1
ATOM 2237 C C . LYS A 1 276 ? -9.345 22.011 -36.357 1.00 83.19 276 LYS A C 1
ATOM 2239 O O . LYS A 1 276 ? -8.890 23.085 -35.965 1.00 83.19 276 LYS A O 1
ATOM 2244 N N . VAL A 1 277 ? -8.635 21.145 -37.072 1.00 86.06 277 VAL A N 1
ATOM 2245 C CA . VAL A 1 277 ? -7.241 21.361 -37.471 1.00 86.06 277 VAL A CA 1
ATOM 2246 C C . VAL A 1 277 ? -7.047 20.914 -38.910 1.00 86.06 277 VAL A C 1
ATOM 2248 O O . VAL A 1 277 ? -7.614 19.912 -39.335 1.00 86.06 277 VAL A O 1
ATOM 2251 N N . HIS A 1 278 ? -6.223 21.637 -39.657 1.00 80.69 278 HIS A N 1
ATOM 2252 C CA . HIS A 1 278 ? -5.964 21.355 -41.065 1.00 80.69 278 HIS A CA 1
ATOM 2253 C C . HIS A 1 278 ? -4.463 21.362 -41.343 1.00 80.69 278 HIS A C 1
ATOM 2255 O O . HIS A 1 278 ? -3.708 22.115 -40.730 1.00 80.69 278 HIS A O 1
ATOM 2261 N N . TRP A 1 279 ? -4.016 20.538 -42.291 1.00 81.75 279 TRP A N 1
ATOM 2262 C CA . TRP A 1 279 ? -2.653 20.648 -42.806 1.00 81.75 279 TRP A CA 1
ATOM 2263 C C . TRP A 1 279 ? -2.495 21.961 -43.568 1.00 81.75 279 TRP A C 1
ATOM 2265 O O . TRP A 1 279 ? -3.328 22.296 -44.411 1.00 81.75 279 TRP A O 1
ATOM 2275 N N . GLU A 1 280 ? -1.399 22.668 -43.311 1.00 73.50 280 GLU A N 1
ATOM 2276 C CA . GLU A 1 280 ? -1.008 23.845 -44.075 1.00 73.50 280 GLU A CA 1
ATOM 2277 C C . GLU A 1 280 ? -0.810 23.457 -45.548 1.00 73.50 280 GLU A C 1
ATOM 2279 O O . GLU A 1 280 ? 0.092 22.697 -45.919 1.00 73.50 280 GLU A O 1
ATOM 2284 N N . ARG A 1 281 ? -1.699 23.967 -46.400 1.00 61.34 281 ARG A N 1
ATOM 2285 C CA . ARG A 1 281 ? -1.623 23.812 -47.849 1.00 61.34 281 ARG A CA 1
ATOM 2286 C C . ARG A 1 281 ? -0.815 24.978 -48.399 1.00 61.34 281 ARG A C 1
ATOM 2288 O O . ARG A 1 281 ? -1.349 26.074 -48.540 1.00 61.34 281 ARG A O 1
ATOM 2295 N N . LYS A 1 282 ? 0.447 24.722 -48.751 1.00 51.59 282 LYS A N 1
ATOM 2296 C CA . LYS A 1 282 ? 1.174 25.615 -49.658 1.00 51.59 282 LYS A CA 1
ATOM 2297 C C . LYS A 1 282 ? 0.384 25.749 -50.960 1.00 51.59 282 LYS A C 1
ATOM 2299 O O . LYS A 1 282 ? 0.082 24.730 -51.586 1.00 51.59 282 LYS A O 1
ATOM 2304 N N . MET A 1 283 ? 0.057 26.990 -51.316 1.00 35.78 283 MET A N 1
ATOM 2305 C CA . MET A 1 283 ? -0.098 27.390 -52.716 1.00 35.78 283 MET A CA 1
ATOM 2306 C C . MET A 1 283 ? 1.288 27.466 -53.368 1.00 35.78 283 MET A C 1
ATOM 2308 O O . MET A 1 283 ? 2.264 27.734 -52.625 1.00 35.78 283 MET A O 1
#

Foldseek 3Di:
DDDDDDDDDDDDPPPVPVPPCPVDPQWAWEAEPVRDTDIDGFQAFLLLVLVSVHLQSSQFFPFKAWPNHTDDRLGGDHHPIYMDTDGDPPGGQDPVNCVRGDDPRSNVSSVVRVVVVVLVVLLVQLVVQLCVVLVVVVHHPVVCVVVCVLQVLCCVPPVDGSSVVSSCSSVVVDPSVVSNVSVDDPPPPDDDDDDDDDDDDDDDDDDDDDDDDDDDDDDCQKDWPPDPPAAEEEDPQARDDAPAAWKWFQDPVRYTYIHHPPRPVVVVDDCVRITDMHGDDDD

Secondary structure (DSSP, 8-state):
---PPP----------------S---EEEEE-TT--EEEEETT--HHHHHHHH-HHHHHTEEEEEETTEEE-TTSPP-TT-BEEEEE-TT----TTHHHH---HHHHHHHHHHHHHHHHHHHHHHHHHHHHHHHHTTT--HHHHHHTTHHHHHHHHHHSS-HHHHHHHHHTTSS-HHHHHTTT---TTSSS-----------------------------SEEETT-SS--EEE-TTT-PPTTS-EEEEE-TTS-EEEEETT-TTGGGS-GGGEEEEEE----

Radius of gyration: 35.45 Å; chains: 1; bounding box: 93×54×120 Å